Protein AF-A0A6A6V9F1-F1 (afdb_monomer)

Foldseek 3Di:
DDDDDDDDDDDDDDDDDPPPPPPPPPPPPPPPDDQQLDPVRAAEFEQAQALALLLVLLLLLQVQQQVADFWFFFAQPQLVVLCVQFPQQLLVDAQVVNVLQAFNQHVVLCVVAHRGWRFSSHSRTPLGHQLTKTFRHHPRSSVVSVVRVVVRCVVVVRDGGGIYGYQYDNYPPPSRVSSVQVPDVNRNSPVNPDPDDDCNRSQNGIKHWAPDAGPPRHTHIHRDHSVVVRHRDSHHHDDCPPPPPPPPPPPDD

Mean predicted aligned error: 9.18 Å

pLDDT: mean 88.56, std 17.94, range [41.56, 98.88]

Structure (mmCIF, N/CA/C/O backbone):
data_AF-A0A6A6V9F1-F1
#
_entry.id   AF-A0A6A6V9F1-F1
#
loop_
_atom_site.group_PDB
_atom_site.id
_atom_site.type_symbol
_atom_site.label_atom_id
_atom_site.label_alt_id
_atom_site.label_comp_id
_atom_site.label_asym_id
_atom_site.label_entity_id
_atom_site.label_seq_id
_atom_site.pdbx_PDB_ins_code
_atom_site.Cartn_x
_atom_site.Cartn_y
_atom_site.Cartn_z
_atom_site.occupancy
_atom_site.B_iso_or_equiv
_atom_site.auth_seq_id
_atom_site.auth_comp_id
_atom_site.auth_asym_id
_atom_site.auth_atom_id
_atom_site.pdbx_PDB_model_num
ATOM 1 N N . MET A 1 1 ? 1.229 -66.844 12.932 1.00 47.16 1 MET A N 1
ATOM 2 C CA . MET A 1 1 ? 2.201 -67.125 11.854 1.00 47.16 1 MET A CA 1
ATOM 3 C C . MET A 1 1 ? 1.652 -66.504 10.584 1.00 47.16 1 MET A C 1
ATOM 5 O O . MET A 1 1 ? 0.743 -67.070 9.997 1.00 47.16 1 MET A O 1
ATOM 9 N N . ILE A 1 2 ? 2.098 -65.297 10.236 1.00 45.03 2 ILE A N 1
ATOM 10 C CA . ILE A 1 2 ? 1.666 -64.599 9.019 1.00 45.03 2 ILE A CA 1
ATOM 11 C C . ILE A 1 2 ? 2.895 -64.525 8.118 1.00 45.03 2 ILE A C 1
ATOM 13 O O . ILE A 1 2 ? 3.954 -64.065 8.538 1.00 45.03 2 ILE A O 1
ATOM 17 N N . SER A 1 3 ? 2.755 -65.126 6.942 1.00 53.66 3 SER A N 1
ATOM 18 C CA . SER A 1 3 ? 3.807 -65.395 5.971 1.00 53.66 3 SER A CA 1
ATOM 19 C C . SER A 1 3 ? 4.156 -64.119 5.200 1.00 53.66 3 SER A C 1
ATOM 21 O O . SER A 1 3 ? 3.318 -63.572 4.485 1.00 53.66 3 SER A O 1
ATOM 23 N N . SER A 1 4 ? 5.390 -63.634 5.364 1.00 49.22 4 SER A N 1
ATOM 24 C CA . SER A 1 4 ? 5.970 -62.569 4.540 1.00 49.22 4 SER A CA 1
ATOM 25 C C . SER A 1 4 ? 6.271 -63.108 3.148 1.00 49.22 4 SER A C 1
ATOM 27 O O . SER A 1 4 ? 7.127 -63.975 2.991 1.00 49.22 4 SER A O 1
ATOM 29 N N . THR A 1 5 ? 5.597 -62.566 2.134 1.00 62.72 5 THR A N 1
ATOM 30 C CA . THR A 1 5 ? 5.918 -62.840 0.729 1.00 62.72 5 THR A CA 1
ATOM 31 C C . THR A 1 5 ? 6.676 -61.640 0.170 1.00 62.72 5 THR A C 1
ATOM 33 O O . THR A 1 5 ? 6.095 -60.591 -0.099 1.00 62.72 5 THR A O 1
ATOM 36 N N . SER A 1 6 ? 7.996 -61.776 0.056 1.00 54.09 6 SER A N 1
ATOM 37 C CA . SER A 1 6 ? 8.874 -60.802 -0.593 1.00 54.09 6 SER A CA 1
ATOM 38 C C . SER A 1 6 ? 8.771 -60.951 -2.110 1.00 54.09 6 SER A C 1
ATOM 40 O O . SER A 1 6 ? 9.144 -61.987 -2.655 1.00 54.09 6 SER A O 1
ATOM 42 N N . PHE A 1 7 ? 8.296 -59.915 -2.800 1.00 53.06 7 PHE A N 1
ATOM 43 C CA . PHE A 1 7 ? 8.368 -59.827 -4.258 1.00 53.06 7 PHE A CA 1
ATOM 44 C C . PHE A 1 7 ? 9.634 -59.064 -4.668 1.00 53.06 7 PHE A C 1
ATOM 46 O O . PHE A 1 7 ? 9.757 -57.863 -4.437 1.00 53.06 7 PHE A O 1
ATOM 53 N N . LEU A 1 8 ? 10.580 -59.785 -5.272 1.00 50.78 8 LEU A N 1
ATOM 54 C CA . LEU A 1 8 ? 11.723 -59.240 -6.004 1.00 50.78 8 LEU A CA 1
ATOM 55 C C . LEU A 1 8 ? 11.266 -58.900 -7.428 1.00 50.78 8 LEU A C 1
ATOM 57 O O . LEU A 1 8 ? 10.999 -59.798 -8.224 1.00 50.78 8 LEU A O 1
ATOM 61 N N . LEU A 1 9 ? 11.179 -57.610 -7.753 1.00 57.72 9 LEU A N 1
ATOM 62 C CA . LEU A 1 9 ? 10.986 -57.130 -9.123 1.00 57.72 9 LEU A CA 1
ATOM 63 C C . LEU A 1 9 ? 12.354 -56.795 -9.731 1.00 57.72 9 LEU A C 1
ATOM 65 O O . LEU A 1 9 ? 12.953 -55.772 -9.405 1.00 57.72 9 LEU A O 1
ATOM 69 N N . LEU A 1 10 ? 12.845 -57.659 -10.625 1.00 52.38 10 LEU A N 1
ATOM 70 C CA . LEU A 1 10 ? 13.895 -57.298 -11.577 1.00 52.38 10 LEU A CA 1
ATOM 71 C C . LEU A 1 10 ? 13.274 -56.421 -12.671 1.00 52.38 10 LEU A C 1
ATOM 73 O O . LEU A 1 10 ? 12.465 -56.901 -13.461 1.00 52.38 10 LEU A O 1
ATOM 77 N N . SER A 1 11 ? 13.675 -55.152 -12.735 1.00 57.12 11 SER A N 1
ATOM 78 C CA . SER A 1 11 ? 13.374 -54.281 -13.873 1.00 57.12 11 SER A CA 1
ATOM 79 C C . SER A 1 11 ? 14.545 -54.303 -14.852 1.00 57.12 11 SER A C 1
ATOM 81 O O . SER A 1 11 ? 15.636 -53.812 -14.564 1.00 57.12 11 SER A O 1
ATOM 83 N N . THR A 1 12 ? 14.321 -54.916 -16.009 1.00 57.97 12 THR A N 1
ATOM 84 C CA . THR A 1 12 ? 15.204 -54.864 -17.174 1.00 57.97 12 THR A CA 1
ATOM 85 C C . THR A 1 12 ? 15.140 -53.478 -17.810 1.00 57.97 12 THR A C 1
ATOM 87 O O . THR A 1 12 ? 14.118 -53.095 -18.379 1.00 57.97 12 THR A O 1
ATOM 90 N N . ILE A 1 13 ? 16.246 -52.737 -17.750 1.00 56.28 13 ILE A N 1
ATOM 91 C CA . ILE A 1 13 ? 16.430 -51.486 -18.491 1.00 56.28 13 ILE A CA 1
ATOM 92 C C . ILE A 1 13 ? 16.680 -51.848 -19.959 1.00 56.28 13 ILE A C 1
ATOM 94 O O . ILE A 1 13 ? 17.781 -52.249 -20.331 1.00 56.28 13 ILE A O 1
ATOM 98 N N . VAL A 1 14 ? 15.654 -51.716 -20.801 1.00 60.97 14 VAL A N 1
ATOM 99 C CA . VAL A 1 14 ? 15.816 -51.755 -22.259 1.00 60.97 14 VAL A CA 1
ATOM 100 C C . VAL A 1 14 ? 16.062 -50.328 -22.734 1.00 60.97 14 VAL A C 1
ATOM 102 O O . VAL A 1 14 ? 15.133 -49.533 -22.876 1.00 60.97 14 VAL A O 1
ATOM 105 N N . GLY A 1 15 ? 17.335 -50.002 -22.952 1.00 52.69 15 GLY A N 1
ATOM 106 C CA . GLY A 1 15 ? 17.753 -48.751 -23.570 1.00 52.69 15 GLY A CA 1
ATOM 107 C C . GLY A 1 15 ? 17.254 -48.669 -25.010 1.00 52.69 15 GLY A C 1
ATOM 108 O O . GLY A 1 15 ? 17.837 -49.271 -25.906 1.00 52.69 15 GLY A O 1
ATOM 109 N N . HIS A 1 16 ? 16.190 -47.901 -25.229 1.00 48.50 16 HIS A N 1
ATOM 110 C CA . HIS A 1 16 ? 15.835 -47.409 -26.553 1.00 48.50 16 HIS A CA 1
ATOM 111 C C . HIS A 1 16 ? 16.476 -46.039 -26.731 1.00 48.50 16 HIS A C 1
ATOM 113 O O . HIS A 1 16 ? 16.010 -45.032 -26.199 1.00 48.50 16 HIS A O 1
ATOM 119 N N . GLY A 1 17 ? 17.580 -46.031 -27.477 1.00 52.31 17 GLY A N 1
ATOM 120 C CA . GLY A 1 17 ? 18.142 -44.819 -28.041 1.00 52.31 17 GLY A CA 1
ATOM 121 C C . GLY A 1 17 ? 17.143 -44.201 -29.011 1.00 52.31 17 GLY A C 1
ATOM 122 O O . GLY A 1 17 ? 17.060 -44.603 -30.166 1.00 52.31 17 GLY A O 1
ATOM 123 N N . PHE A 1 18 ? 16.415 -43.191 -28.545 1.00 52.88 18 PHE A N 1
ATOM 124 C CA . PHE A 1 18 ? 15.886 -42.168 -29.430 1.00 52.88 18 PHE A CA 1
ATOM 125 C C . PHE A 1 18 ? 16.963 -41.099 -29.565 1.00 52.88 18 PHE A C 1
ATOM 127 O O . PHE A 1 18 ? 17.081 -40.188 -28.748 1.00 52.88 18 PHE A O 1
ATOM 134 N N . ALA A 1 19 ? 17.773 -41.240 -30.612 1.00 55.09 19 ALA A N 1
ATOM 135 C CA . ALA A 1 19 ? 18.476 -40.110 -31.188 1.00 55.09 19 ALA A CA 1
ATOM 136 C C . ALA A 1 19 ? 17.409 -39.126 -31.693 1.00 55.09 19 ALA A C 1
ATOM 138 O O . ALA A 1 19 ? 16.918 -39.241 -32.815 1.00 55.09 19 ALA A O 1
ATOM 139 N N . SER A 1 20 ? 17.002 -38.189 -30.835 1.00 52.09 20 SER A N 1
ATOM 140 C CA . SER A 1 20 ? 16.245 -37.022 -31.273 1.00 52.09 20 SER A CA 1
ATOM 141 C C . SER A 1 20 ? 17.227 -36.096 -31.978 1.00 52.09 20 SER A C 1
ATOM 143 O O . SER A 1 20 ? 17.964 -35.333 -31.353 1.00 52.09 20 SER A O 1
ATOM 145 N N . ALA A 1 21 ? 17.289 -36.238 -33.298 1.00 54.66 21 ALA A N 1
ATOM 146 C CA . ALA A 1 21 ? 17.891 -35.259 -34.177 1.00 54.66 21 ALA A CA 1
ATOM 147 C C . ALA A 1 21 ? 17.061 -33.970 -34.084 1.00 54.66 21 ALA A C 1
ATOM 149 O O . ALA A 1 21 ? 16.091 -33.790 -34.817 1.00 54.66 21 ALA A O 1
ATOM 150 N N . ILE A 1 22 ? 17.426 -33.080 -33.159 1.00 57.38 22 ILE A N 1
ATOM 151 C CA . ILE A 1 22 ? 16.984 -31.688 -33.212 1.00 57.38 22 ILE A CA 1
ATOM 152 C C . ILE A 1 22 ? 17.694 -31.075 -34.430 1.00 57.38 22 ILE A C 1
ATOM 154 O O . ILE A 1 22 ? 18.928 -31.042 -34.443 1.00 57.38 22 ILE A O 1
ATOM 158 N N . PRO A 1 23 ? 16.973 -30.635 -35.476 1.00 53.03 23 PRO A N 1
ATOM 159 C CA . PRO A 1 23 ? 17.600 -29.993 -36.624 1.00 53.03 23 PRO A CA 1
ATOM 160 C C . PRO A 1 23 ? 18.344 -28.725 -36.155 1.00 53.03 23 PRO A C 1
ATOM 162 O O . PRO A 1 23 ? 17.722 -27.852 -35.545 1.00 53.03 23 PRO A O 1
ATOM 165 N N . PRO A 1 24 ? 19.656 -28.578 -36.425 1.00 49.47 24 PRO A N 1
ATOM 166 C CA . PRO A 1 24 ? 20.476 -27.505 -35.854 1.00 49.47 24 PRO A CA 1
ATOM 167 C C . PRO A 1 24 ? 20.297 -26.134 -36.533 1.00 49.47 24 PRO A C 1
ATOM 169 O O . PRO A 1 24 ? 21.163 -25.276 -36.416 1.00 49.47 24 PRO A O 1
ATOM 172 N N . SER A 1 25 ? 19.193 -25.887 -37.240 1.00 47.53 25 SER A N 1
ATOM 173 C CA . SER A 1 25 ? 19.001 -24.659 -38.029 1.00 47.53 25 SER A CA 1
ATOM 174 C C . SER A 1 25 ? 17.823 -23.783 -37.603 1.00 47.53 25 SER A C 1
ATOM 176 O O . SER A 1 25 ? 17.650 -2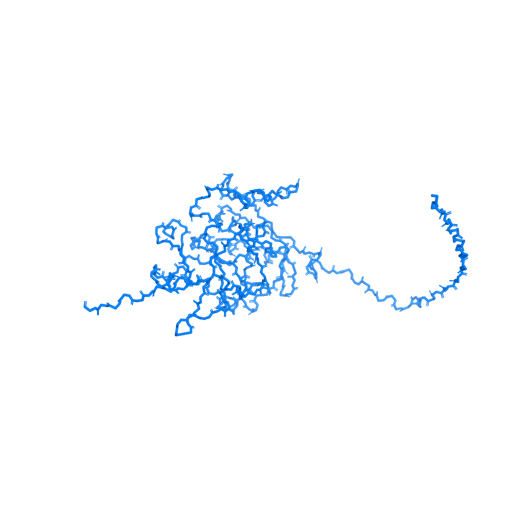2.719 -38.178 1.00 47.53 25 SER A O 1
ATOM 178 N N . ASN A 1 26 ? 17.071 -24.171 -36.568 1.00 47.22 26 ASN A N 1
ATOM 179 C CA . ASN A 1 26 ? 16.073 -23.320 -35.908 1.00 47.22 26 ASN A CA 1
ATOM 180 C C . ASN A 1 26 ? 16.149 -23.479 -34.383 1.00 47.22 26 ASN A C 1
ATOM 182 O O . ASN A 1 26 ? 15.127 -23.530 -33.697 1.00 47.22 26 ASN A O 1
ATOM 186 N N . VAL A 1 27 ? 17.368 -23.527 -33.828 1.00 52.66 27 VAL A N 1
ATOM 187 C CA . VAL A 1 27 ? 17.565 -22.997 -32.476 1.00 52.66 27 VAL A CA 1
ATOM 188 C C . VAL A 1 27 ? 17.257 -21.516 -32.626 1.00 52.66 27 VAL A C 1
ATOM 190 O O . VAL A 1 27 ? 18.130 -20.724 -32.979 1.00 52.66 27 VAL A O 1
ATOM 193 N N . ALA A 1 28 ? 15.971 -21.175 -32.496 1.00 49.16 28 ALA A N 1
ATOM 194 C CA . ALA A 1 28 ? 15.533 -19.817 -32.271 1.00 49.16 28 ALA A CA 1
ATOM 195 C C . ALA A 1 28 ? 16.548 -19.248 -31.293 1.00 49.16 28 ALA A C 1
ATOM 197 O O . ALA A 1 28 ? 16.799 -19.867 -30.253 1.00 49.16 28 ALA A O 1
ATOM 198 N N . ARG A 1 29 ? 17.219 -18.159 -31.682 1.00 48.22 29 ARG A N 1
ATOM 199 C CA . ARG A 1 29 ? 17.952 -17.343 -30.728 1.00 48.22 29 ARG A CA 1
ATOM 200 C C . ARG A 1 29 ? 16.997 -17.197 -29.550 1.00 48.22 29 ARG A C 1
ATOM 202 O O . ARG A 1 29 ? 15.981 -16.523 -29.671 1.00 48.22 29 ARG A O 1
ATOM 209 N N . LEU A 1 30 ? 17.277 -17.908 -28.461 1.00 55.50 30 LEU A N 1
ATOM 210 C CA . LEU A 1 30 ? 16.819 -17.527 -27.144 1.00 55.50 30 LEU A CA 1
ATOM 211 C C . LEU A 1 30 ? 17.522 -16.194 -26.956 1.00 55.50 30 LEU A C 1
ATOM 213 O O . LEU A 1 30 ? 18.666 -16.149 -26.509 1.00 55.50 30 LEU A O 1
ATOM 217 N N . GLU A 1 31 ? 16.917 -15.137 -27.500 1.00 59.25 31 GLU A N 1
ATOM 218 C CA . GLU A 1 31 ? 17.336 -13.780 -27.231 1.00 59.25 31 GLU A CA 1
ATOM 219 C C . GLU A 1 31 ? 17.394 -13.702 -25.712 1.00 59.25 31 GLU A C 1
ATOM 221 O O . GLU A 1 31 ? 16.466 -14.139 -25.022 1.00 59.25 31 GLU A O 1
ATOM 226 N N . SER A 1 32 ? 18.551 -13.299 -25.190 1.00 65.62 32 SER A N 1
ATOM 227 C CA . SER A 1 32 ? 18.693 -13.049 -23.764 1.00 65.62 32 SER A CA 1
ATOM 228 C C . SER A 1 32 ? 17.555 -12.114 -23.380 1.00 65.62 32 SER A C 1
ATOM 230 O O . SER A 1 32 ? 17.492 -11.008 -23.920 1.00 65.62 32 SER A O 1
ATOM 232 N N . ARG A 1 33 ? 16.640 -12.585 -22.528 1.00 72.88 33 ARG A N 1
ATOM 233 C CA . ARG A 1 33 ? 15.513 -11.778 -22.063 1.00 72.88 33 ARG A CA 1
ATOM 234 C C . ARG A 1 33 ? 16.064 -10.490 -21.470 1.00 72.88 33 ARG A C 1
ATOM 236 O O . ARG A 1 33 ? 17.085 -10.522 -20.773 1.00 72.88 33 ARG A O 1
ATOM 243 N N . ALA A 1 34 ? 15.442 -9.364 -21.796 1.00 83.88 34 ALA A N 1
ATOM 244 C CA . ALA A 1 34 ? 15.813 -8.117 -21.160 1.00 83.88 34 ALA A CA 1
ATOM 245 C C . ALA A 1 34 ? 15.375 -8.182 -19.684 1.00 83.88 34 ALA A C 1
ATOM 247 O O . ALA A 1 34 ? 14.343 -8.787 -19.370 1.00 83.88 34 ALA A O 1
ATOM 248 N N . PRO A 1 35 ? 16.138 -7.584 -18.752 1.00 89.62 35 PRO A N 1
ATOM 249 C CA . PRO A 1 35 ? 15.676 -7.427 -17.379 1.00 89.62 35 PRO A CA 1
ATOM 250 C C . PRO A 1 35 ? 14.275 -6.805 -17.351 1.00 89.62 35 PRO A C 1
ATOM 252 O O . PRO A 1 35 ? 13.997 -5.860 -18.087 1.00 89.62 35 PRO A O 1
ATOM 255 N N . GLY A 1 36 ? 13.396 -7.342 -16.509 1.00 94.00 36 GLY A N 1
ATOM 256 C CA . GLY A 1 36 ? 12.006 -6.910 -16.396 1.00 94.00 36 GLY A CA 1
ATOM 257 C C . GLY A 1 36 ? 11.028 -7.638 -17.321 1.00 94.00 36 GLY A C 1
ATOM 258 O O . GLY A 1 36 ? 9.829 -7.536 -17.089 1.00 94.00 36 GLY A O 1
ATOM 259 N N . ASP A 1 37 ? 11.474 -8.443 -18.291 1.00 94.38 37 ASP A N 1
ATOM 260 C CA . ASP A 1 37 ? 10.556 -9.197 -19.170 1.00 94.38 37 ASP A CA 1
ATOM 261 C C . ASP A 1 37 ? 9.772 -10.292 -18.421 1.00 94.38 37 ASP A C 1
ATOM 263 O O . ASP A 1 37 ? 8.788 -10.838 -18.927 1.00 94.38 37 ASP A O 1
ATOM 267 N N . SER A 1 38 ? 10.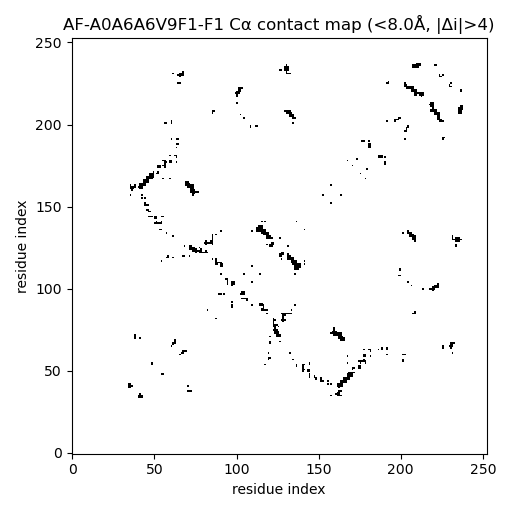204 -10.660 -17.210 1.00 95.19 38 SER A N 1
ATOM 268 C CA . SER A 1 38 ? 9.518 -11.657 -16.394 1.00 95.19 38 SER A CA 1
ATOM 269 C C . SER A 1 38 ? 9.639 -11.387 -14.899 1.00 95.19 38 SER A C 1
ATOM 271 O O . SER A 1 38 ? 10.623 -10.827 -14.424 1.00 95.19 38 SER A O 1
ATOM 273 N N . MET A 1 39 ? 8.668 -11.900 -14.141 1.00 95.56 39 MET A N 1
ATOM 274 C CA . MET A 1 39 ? 8.659 -11.863 -12.676 1.00 95.56 39 MET A CA 1
ATOM 275 C C . MET A 1 39 ? 9.908 -12.506 -12.042 1.00 95.56 39 MET A C 1
ATOM 277 O O . MET A 1 39 ? 10.287 -12.139 -10.937 1.00 95.56 39 MET A O 1
ATOM 281 N N . ALA A 1 40 ? 10.540 -13.476 -12.713 1.00 94.69 40 ALA A N 1
ATOM 282 C CA . ALA A 1 40 ? 11.734 -14.159 -12.207 1.00 94.69 40 ALA A CA 1
ATOM 283 C C . ALA A 1 40 ? 13.022 -13.335 -12.381 1.00 94.69 40 ALA A C 1
ATOM 285 O O . ALA A 1 40 ? 14.007 -13.586 -11.690 1.00 94.69 40 ALA A O 1
ATOM 286 N N . GLU A 1 41 ? 13.007 -12.355 -13.285 1.00 95.25 41 GLU A N 1
ATOM 287 C CA . GLU A 1 41 ? 14.140 -11.483 -13.607 1.00 95.25 41 GLU A CA 1
ATOM 288 C C . GLU A 1 41 ? 13.697 -10.009 -13.546 1.00 95.25 41 GLU A C 1
ATOM 290 O O . GLU A 1 41 ? 13.784 -9.301 -14.552 1.00 95.25 41 GLU A O 1
ATOM 295 N N . PRO A 1 42 ? 13.164 -9.530 -12.404 1.00 97.81 42 PRO A N 1
ATOM 296 C CA . PRO A 1 42 ? 12.647 -8.173 -12.302 1.00 97.81 42 PRO A CA 1
ATOM 297 C C . PRO A 1 42 ? 13.787 -7.150 -12.264 1.00 97.81 42 PRO A C 1
ATOM 299 O O . PRO A 1 42 ? 14.909 -7.443 -11.843 1.00 97.81 42 PRO A O 1
ATOM 302 N N . ILE A 1 43 ? 13.479 -5.910 -12.631 1.00 98.38 43 ILE A N 1
ATOM 303 C CA . ILE A 1 43 ? 14.376 -4.771 -12.424 1.00 98.38 43 ILE A CA 1
ATOM 304 C C . ILE A 1 43 ? 14.298 -4.351 -10.952 1.00 98.38 43 ILE A C 1
ATOM 306 O O . ILE A 1 43 ? 13.225 -4.060 -10.433 1.00 98.38 43 ILE A O 1
ATOM 310 N N . PHE A 1 44 ? 15.426 -4.317 -10.251 1.00 97.69 44 PHE A N 1
ATOM 311 C CA . PHE A 1 44 ? 15.461 -3.879 -8.855 1.00 97.69 44 PHE A CA 1
ATOM 312 C C . PHE A 1 44 ? 15.477 -2.356 -8.782 1.00 97.69 44 PHE A C 1
ATOM 314 O O . PHE A 1 44 ? 16.305 -1.724 -9.435 1.00 97.69 44 PHE A O 1
ATOM 321 N N . ILE A 1 45 ? 14.591 -1.786 -7.967 1.00 98.06 45 ILE A N 1
ATOM 322 C CA . ILE A 1 45 ? 14.553 -0.350 -7.688 1.00 98.06 45 ILE A CA 1
ATOM 323 C C . ILE A 1 45 ? 14.680 -0.087 -6.190 1.00 98.06 45 ILE A C 1
ATOM 325 O O . ILE A 1 45 ? 14.152 -0.845 -5.370 1.00 98.06 45 ILE A O 1
ATOM 329 N N . GLU A 1 46 ? 15.344 1.010 -5.832 1.00 97.75 46 GLU A N 1
ATOM 330 C CA . GLU A 1 46 ? 15.527 1.413 -4.437 1.00 97.75 46 GLU A CA 1
ATOM 331 C C . GLU A 1 46 ? 14.592 2.564 -4.061 1.00 97.75 46 GLU A C 1
ATOM 333 O O . GLU A 1 46 ? 14.725 3.693 -4.530 1.00 97.75 46 GLU A O 1
ATOM 338 N N . ILE A 1 47 ? 13.648 2.289 -3.167 1.00 97.69 47 ILE A N 1
ATOM 339 C CA . ILE A 1 47 ? 12.745 3.285 -2.600 1.00 97.69 47 ILE A CA 1
ATOM 340 C C . ILE A 1 47 ? 13.399 3.863 -1.346 1.00 97.69 47 ILE A C 1
ATOM 342 O O . ILE A 1 47 ? 13.518 3.189 -0.319 1.00 97.69 47 ILE A O 1
ATOM 346 N N . ASP A 1 48 ? 13.814 5.126 -1.433 1.00 97.50 48 ASP A N 1
ATOM 347 C CA . ASP A 1 48 ? 14.310 5.888 -0.289 1.00 97.50 48 ASP A CA 1
ATOM 348 C C . ASP A 1 48 ? 13.147 6.302 0.626 1.00 97.50 48 ASP A C 1
ATOM 350 O O . ASP A 1 48 ? 12.300 7.126 0.271 1.00 97.50 48 ASP A O 1
ATOM 354 N N . CYS A 1 49 ? 13.128 5.731 1.827 1.00 98.12 49 CYS A N 1
ATOM 355 C CA . CYS A 1 49 ? 12.076 5.904 2.820 1.00 98.12 49 CYS A CA 1
ATOM 356 C C . CYS A 1 49 ? 12.348 7.024 3.831 1.00 98.12 49 CYS A C 1
ATOM 358 O O . CYS A 1 49 ? 11.566 7.196 4.769 1.00 98.12 49 CYS A O 1
ATOM 360 N N . SER A 1 50 ? 13.421 7.805 3.666 1.00 96.81 50 SER A N 1
ATOM 361 C CA . SER A 1 50 ? 13.790 8.881 4.602 1.00 96.81 50 SER A CA 1
ATOM 362 C C . SER A 1 50 ? 12.702 9.948 4.750 1.00 96.81 50 SER A C 1
ATOM 364 O O . SER A 1 50 ? 12.550 10.544 5.815 1.00 96.81 50 SER A O 1
ATOM 366 N N . GLY A 1 51 ? 11.923 10.164 3.690 1.00 95.44 51 GLY A N 1
ATOM 367 C CA . GLY A 1 51 ? 10.851 11.155 3.623 1.00 95.44 51 GLY A CA 1
ATOM 368 C C . GLY A 1 51 ? 9.443 10.652 3.932 1.00 95.44 51 GLY A C 1
ATOM 369 O O . GLY A 1 51 ? 8.505 11.444 3.949 1.00 95.44 51 GLY A O 1
ATOM 370 N N . GLY A 1 52 ? 9.274 9.350 4.147 1.00 97.69 52 GLY A N 1
ATOM 371 C CA . GLY A 1 52 ? 7.962 8.743 4.364 1.00 97.69 52 GLY A CA 1
ATOM 372 C C . GLY A 1 52 ? 8.070 7.337 4.939 1.00 97.69 52 GLY A C 1
ATOM 373 O O . GLY A 1 52 ? 7.597 6.386 4.314 1.00 97.69 52 GLY A O 1
ATOM 374 N N . PRO A 1 53 ? 8.703 7.163 6.116 1.00 97.88 53 PRO A N 1
ATOM 375 C CA . PRO A 1 53 ? 8.919 5.839 6.683 1.00 97.88 53 PRO A CA 1
ATOM 376 C C . PRO A 1 53 ? 7.603 5.121 7.000 1.00 97.88 53 PRO A C 1
ATOM 378 O O . PRO A 1 53 ? 7.557 3.899 6.895 1.00 97.88 53 PRO A O 1
ATOM 381 N N . ALA A 1 54 ? 6.524 5.844 7.332 1.00 97.75 54 ALA A N 1
ATOM 382 C CA . ALA A 1 54 ? 5.221 5.235 7.599 1.00 97.75 54 ALA A CA 1
ATOM 383 C C . ALA A 1 54 ? 4.604 4.604 6.340 1.00 97.75 54 ALA A C 1
ATOM 385 O O . ALA A 1 54 ? 4.063 3.502 6.421 1.00 97.75 54 ALA A O 1
ATOM 386 N N . VAL A 1 55 ? 4.743 5.267 5.186 1.00 98.56 55 VAL A N 1
ATOM 387 C CA . VAL A 1 55 ? 4.305 4.761 3.874 1.00 98.56 55 VAL A CA 1
ATOM 388 C C . VAL A 1 55 ? 5.071 3.488 3.522 1.00 98.56 55 VAL A C 1
ATOM 390 O O . VAL A 1 55 ? 4.466 2.436 3.345 1.00 98.56 55 VAL A O 1
ATOM 393 N N . CYS A 1 56 ? 6.407 3.535 3.551 1.00 98.62 56 CYS A N 1
ATOM 394 C CA . CYS A 1 56 ? 7.215 2.342 3.299 1.00 98.62 56 CYS A CA 1
ATOM 395 C C . CYS A 1 56 ? 6.885 1.198 4.267 1.00 98.62 56 CYS A C 1
ATOM 397 O O . CYS A 1 56 ? 6.797 0.043 3.862 1.00 98.62 56 CYS A O 1
ATOM 399 N N . ASN A 1 57 ? 6.684 1.499 5.553 1.00 98.75 57 ASN A N 1
ATOM 400 C CA . ASN A 1 57 ? 6.349 0.487 6.549 1.00 98.75 57 ASN A CA 1
ATOM 401 C C . ASN A 1 57 ? 5.011 -0.213 6.254 1.00 98.75 57 ASN A C 1
ATOM 403 O O . ASN A 1 57 ? 4.886 -1.405 6.532 1.00 98.75 57 ASN A O 1
ATOM 407 N N . ALA A 1 58 ? 4.032 0.501 5.689 1.00 98.75 58 ALA A N 1
ATOM 408 C CA . ALA A 1 58 ? 2.757 -0.067 5.255 1.00 98.75 58 ALA A CA 1
ATOM 409 C C . ALA A 1 58 ? 2.921 -1.004 4.041 1.00 98.75 58 ALA A C 1
ATOM 411 O O . ALA A 1 58 ? 2.385 -2.118 4.036 1.00 98.75 58 ALA A O 1
ATOM 412 N N . ASP A 1 59 ? 3.741 -0.616 3.063 1.00 98.75 59 ASP A N 1
ATOM 413 C CA . ASP A 1 59 ? 4.079 -1.469 1.917 1.00 98.75 59 ASP A CA 1
ATOM 414 C C . ASP A 1 59 ? 4.802 -2.743 2.365 1.00 98.75 59 ASP A C 1
ATOM 416 O O . ASP A 1 59 ? 4.419 -3.858 2.001 1.00 98.75 59 ASP A O 1
ATOM 420 N N . CYS A 1 60 ? 5.819 -2.593 3.219 1.00 98.88 60 CYS A N 1
ATOM 421 C CA . CYS A 1 60 ? 6.568 -3.713 3.778 1.00 98.88 60 CYS A CA 1
ATOM 422 C C . CYS A 1 60 ? 5.673 -4.643 4.603 1.00 98.88 60 CYS A C 1
ATOM 424 O O . CYS A 1 60 ? 5.832 -5.859 4.523 1.00 98.88 60 CYS A O 1
ATOM 426 N N . PHE A 1 61 ? 4.714 -4.102 5.364 1.00 98.81 61 PHE A N 1
ATOM 427 C CA . PHE A 1 61 ? 3.717 -4.905 6.071 1.00 98.81 61 PHE A CA 1
ATOM 428 C C . PHE A 1 61 ? 2.859 -5.721 5.098 1.00 98.81 61 PHE A C 1
ATOM 430 O O . PHE A 1 61 ? 2.650 -6.913 5.323 1.00 98.81 61 PHE A O 1
ATOM 437 N N . THR A 1 62 ? 2.417 -5.126 3.989 1.00 98.81 62 THR A N 1
ATOM 438 C CA . THR A 1 62 ? 1.632 -5.842 2.975 1.00 98.81 62 THR A CA 1
ATOM 439 C C . THR A 1 62 ? 2.424 -6.991 2.357 1.00 98.81 62 THR A C 1
ATOM 441 O O . THR A 1 62 ? 1.933 -8.119 2.290 1.00 98.81 62 THR A O 1
ATOM 444 N N . ILE A 1 63 ? 3.674 -6.740 1.969 1.00 98.75 63 ILE A N 1
ATOM 445 C CA . ILE A 1 63 ? 4.549 -7.761 1.380 1.00 98.75 63 ILE A CA 1
ATOM 446 C C . ILE A 1 63 ? 4.838 -8.873 2.401 1.00 98.75 63 ILE A C 1
ATOM 448 O O . ILE A 1 63 ? 4.621 -10.051 2.122 1.00 98.75 63 ILE A O 1
ATOM 452 N N . LEU A 1 64 ? 5.280 -8.506 3.608 1.00 98.75 64 LEU A N 1
ATOM 453 C CA . LEU A 1 64 ? 5.730 -9.453 4.630 1.00 98.75 64 LEU A CA 1
ATOM 454 C C . LEU A 1 64 ? 4.578 -10.238 5.270 1.00 98.75 64 LEU A C 1
ATOM 456 O O . LEU A 1 64 ? 4.674 -11.448 5.468 1.00 98.75 64 LEU A O 1
ATOM 460 N N . CYS A 1 65 ? 3.504 -9.553 5.651 1.00 98.69 65 CYS A N 1
ATOM 461 C CA . CYS A 1 65 ? 2.468 -10.112 6.519 1.00 98.69 65 CYS A CA 1
ATOM 462 C C . CYS A 1 65 ? 1.196 -10.500 5.767 1.00 98.69 65 CYS A C 1
ATOM 464 O O . CYS A 1 65 ? 0.484 -11.403 6.214 1.00 98.69 65 CYS A O 1
ATOM 466 N N . LEU A 1 66 ? 0.922 -9.856 4.629 1.00 98.50 66 LEU A N 1
ATOM 467 C CA . LEU A 1 66 ? -0.263 -10.122 3.813 1.00 98.50 66 LEU A CA 1
ATOM 468 C C . LEU A 1 66 ? 0.053 -10.874 2.519 1.00 98.50 66 LEU A C 1
ATOM 470 O O . LEU A 1 66 ? -0.878 -11.184 1.784 1.00 98.50 66 LEU A O 1
ATOM 474 N N . ALA A 1 67 ? 1.320 -11.216 2.266 1.00 97.94 67 ALA A N 1
ATOM 475 C CA . ALA A 1 67 ? 1.765 -11.858 1.029 1.00 97.94 67 ALA A CA 1
ATOM 476 C C . ALA A 1 67 ? 1.403 -11.050 -0.234 1.00 97.94 67 ALA A C 1
ATOM 478 O O . ALA A 1 67 ? 1.081 -11.621 -1.276 1.00 97.94 67 ALA A O 1
ATOM 479 N N . GLY A 1 68 ? 1.432 -9.716 -0.134 1.00 98.31 68 GLY A N 1
ATOM 480 C CA . GLY A 1 68 ? 1.304 -8.847 -1.300 1.00 98.31 68 GLY A CA 1
ATOM 481 C C . GLY A 1 68 ? 2.465 -9.040 -2.284 1.00 98.31 68 GLY A C 1
ATOM 482 O O . GLY A 1 68 ? 3.578 -9.366 -1.857 1.00 98.31 68 GLY A O 1
ATOM 483 N N . PRO A 1 69 ? 2.233 -8.857 -3.595 1.00 98.19 69 PRO A N 1
ATOM 484 C CA . PRO A 1 69 ? 3.243 -9.094 -4.614 1.00 98.19 69 PRO A CA 1
ATOM 485 C C . PRO A 1 69 ? 4.423 -8.124 -4.496 1.00 98.19 69 PRO A C 1
ATOM 487 O O . PRO A 1 69 ? 4.262 -6.912 -4.362 1.00 98.19 69 PRO A O 1
ATOM 490 N N . ASN A 1 70 ? 5.624 -8.688 -4.579 1.00 98.06 70 ASN A N 1
ATOM 491 C CA . ASN A 1 70 ? 6.870 -7.991 -4.866 1.00 98.06 70 ASN A CA 1
ATOM 492 C C . ASN A 1 70 ? 7.841 -9.044 -5.437 1.00 98.06 70 ASN A C 1
ATOM 494 O O . ASN A 1 70 ? 8.288 -9.913 -4.683 1.00 98.06 70 ASN A O 1
ATOM 498 N N . PRO A 1 71 ? 8.114 -9.057 -6.753 1.00 98.44 71 PRO A N 1
ATOM 499 C CA . PRO A 1 71 ? 7.958 -7.955 -7.703 1.00 98.44 71 PRO A CA 1
ATOM 500 C C . PRO A 1 71 ? 6.518 -7.724 -8.190 1.00 98.44 71 PRO A C 1
ATOM 502 O O . PRO A 1 71 ? 5.635 -8.559 -8.001 1.00 98.44 71 PRO A O 1
ATOM 505 N N . VAL A 1 72 ? 6.314 -6.577 -8.835 1.00 98.69 72 VAL A N 1
ATOM 506 C CA . VAL A 1 72 ? 5.067 -6.129 -9.479 1.00 98.69 72 VAL A CA 1
ATOM 507 C C . VAL A 1 72 ? 5.345 -5.758 -10.936 1.00 98.69 72 VAL A C 1
ATOM 509 O O . VAL A 1 72 ? 6.497 -5.533 -11.307 1.00 98.69 72 VAL A O 1
ATOM 512 N N . GLN A 1 73 ? 4.310 -5.714 -11.769 1.00 98.56 73 GLN A N 1
ATOM 513 C CA . GLN A 1 73 ? 4.419 -5.331 -13.178 1.00 98.56 73 GLN A CA 1
ATOM 514 C C . GLN A 1 73 ? 3.947 -3.889 -13.352 1.00 98.56 73 GLN A C 1
ATOM 516 O O . GLN A 1 73 ? 2.847 -3.563 -12.916 1.00 98.56 73 GLN A O 1
ATOM 521 N N . TYR A 1 74 ? 4.764 -3.039 -13.971 1.00 98.62 74 TYR A N 1
ATOM 522 C CA . TYR A 1 74 ? 4.432 -1.639 -14.221 1.00 98.62 74 TYR A CA 1
ATOM 523 C C . TYR A 1 74 ? 3.295 -1.516 -15.242 1.00 98.62 74 TYR A C 1
ATOM 525 O O . TYR A 1 74 ? 3.286 -2.210 -16.259 1.00 98.62 74 TYR A O 1
ATOM 533 N N . ASP A 1 75 ? 2.336 -0.652 -14.931 1.00 98.38 75 ASP A N 1
ATOM 534 C CA . ASP A 1 75 ? 1.130 -0.377 -15.710 1.00 98.38 75 ASP A CA 1
ATOM 535 C C . ASP A 1 75 ? 0.678 1.068 -15.438 1.00 98.38 75 ASP A C 1
ATOM 537 O O . ASP A 1 75 ? -0.199 1.349 -14.609 1.00 98.38 75 ASP A O 1
ATOM 541 N N . ALA A 1 76 ? 1.367 2.022 -16.064 1.00 97.12 76 ALA A N 1
ATOM 542 C CA . ALA A 1 76 ? 1.068 3.438 -15.905 1.00 97.12 76 ALA A CA 1
ATOM 543 C C . ALA A 1 76 ? -0.225 3.841 -16.614 1.00 97.12 76 ALA A C 1
ATOM 545 O O . ALA A 1 76 ? -0.935 4.729 -16.125 1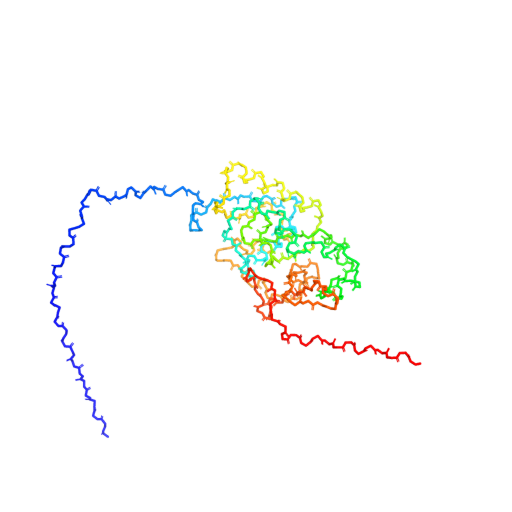.00 97.12 76 ALA A O 1
ATOM 546 N N . GLU A 1 77 ? -0.528 3.202 -17.747 1.00 97.69 77 GLU A N 1
ATOM 547 C CA . GLU A 1 77 ? -1.706 3.493 -18.566 1.00 97.69 77 GLU A CA 1
ATOM 548 C C . GLU A 1 77 ? -3.018 3.354 -17.774 1.00 97.69 77 GLU A C 1
ATOM 550 O O . GLU A 1 77 ? -3.905 4.206 -17.905 1.00 97.69 77 GLU A O 1
ATOM 555 N N . HIS A 1 78 ? -3.114 2.373 -16.869 1.00 98.06 78 HIS A N 1
ATOM 556 C CA . HIS A 1 78 ? -4.323 2.125 -16.067 1.00 98.06 78 HIS A CA 1
ATOM 557 C C . HIS A 1 78 ? -4.290 2.758 -14.664 1.00 98.06 78 HIS A C 1
ATOM 559 O O . HIS A 1 78 ? -5.232 2.618 -13.879 1.00 98.06 78 HIS A O 1
ATOM 565 N N . ALA A 1 79 ? -3.274 3.566 -14.335 1.00 97.44 79 ALA A N 1
ATOM 566 C CA . ALA A 1 79 ? -3.094 4.082 -12.975 1.00 97.44 79 ALA A CA 1
ATOM 567 C C . ALA A 1 79 ? -4.218 5.000 -12.463 1.00 97.44 79 ALA A C 1
ATOM 569 O O . ALA A 1 79 ? -4.413 5.157 -11.252 1.00 97.44 79 ALA A O 1
ATOM 570 N N . GLY A 1 80 ? -4.952 5.655 -13.365 1.00 97.31 80 GLY A N 1
ATOM 571 C CA . GLY A 1 80 ? -6.143 6.426 -13.003 1.00 97.31 80 GLY A CA 1
ATOM 572 C C . GLY A 1 80 ? -7.355 5.541 -12.695 1.00 97.31 80 GLY A C 1
ATOM 573 O O . GLY A 1 80 ? -8.172 5.893 -11.844 1.00 97.31 80 GLY A O 1
ATOM 574 N N . GLU A 1 81 ? -7.475 4.403 -13.376 1.00 98.00 81 GLU A N 1
ATOM 575 C CA . GLU A 1 81 ? -8.531 3.416 -13.160 1.00 98.00 81 GLU A CA 1
ATOM 576 C C . GLU A 1 81 ? -8.322 2.668 -11.850 1.00 98.00 81 GLU A C 1
ATOM 578 O O . GLU A 1 81 ? -9.210 2.720 -10.997 1.00 98.00 81 GLU A O 1
ATOM 583 N N . HIS A 1 82 ? -7.119 2.139 -11.626 1.00 98.31 82 HIS A N 1
ATOM 584 C CA . HIS A 1 82 ? -6.762 1.448 -10.388 1.00 98.31 82 HIS A CA 1
ATOM 585 C C . HIS A 1 82 ? -7.052 2.301 -9.137 1.00 98.31 82 HIS A C 1
ATOM 587 O O . HIS A 1 82 ? -7.675 1.824 -8.189 1.00 98.31 82 HIS A O 1
ATOM 593 N N . ARG A 1 83 ? -6.751 3.610 -9.168 1.00 96.62 83 ARG A N 1
ATOM 594 C CA . ARG A 1 83 ? -7.118 4.535 -8.074 1.00 96.62 83 ARG A CA 1
ATOM 595 C C . ARG A 1 83 ? -8.618 4.606 -7.817 1.00 96.62 83 ARG A C 1
ATOM 597 O O . ARG A 1 83 ? -9.069 4.662 -6.676 1.00 96.62 83 ARG A O 1
ATOM 604 N N . ARG A 1 84 ? -9.433 4.670 -8.871 1.00 95.88 84 ARG A N 1
ATOM 605 C CA . ARG A 1 84 ? -10.898 4.702 -8.706 1.00 95.88 84 ARG A CA 1
ATOM 606 C C . ARG A 1 84 ? -11.405 3.382 -8.140 1.00 95.88 84 ARG A C 1
ATOM 608 O O . ARG A 1 84 ? -12.322 3.382 -7.320 1.00 95.88 84 ARG A O 1
ATOM 615 N N . GLU A 1 85 ? -10.813 2.285 -8.586 1.00 96.75 85 GLU A N 1
ATOM 616 C CA . GLU A 1 85 ? -11.194 0.929 -8.227 1.00 96.75 85 GLU A CA 1
ATOM 617 C C . GLU A 1 85 ? -10.866 0.557 -6.786 1.00 96.75 85 GLU A C 1
ATOM 619 O O . GLU A 1 85 ? -11.705 -0.086 -6.148 1.00 96.75 85 GLU A O 1
ATOM 624 N N . SER A 1 86 ? -9.711 0.990 -6.271 1.00 97.19 86 SER A N 1
ATOM 625 C CA . SER A 1 86 ? -9.245 0.698 -4.910 1.00 97.19 86 SER A CA 1
ATOM 626 C C . SER A 1 86 ? -10.120 1.349 -3.837 1.00 97.19 86 SER A C 1
ATOM 628 O O . SER A 1 86 ? -10.378 0.775 -2.780 1.00 97.19 86 SER A O 1
ATOM 630 N N . GLY A 1 87 ? -10.640 2.547 -4.121 1.00 96.00 87 GLY A N 1
ATOM 631 C CA . GLY A 1 87 ? -11.399 3.334 -3.153 1.00 96.00 87 GLY A CA 1
ATOM 632 C C . GLY A 1 87 ? -10.521 4.118 -2.170 1.00 96.00 87 GLY A C 1
ATOM 633 O O . GLY A 1 87 ? -11.001 4.458 -1.087 1.00 96.00 87 GLY A O 1
ATOM 634 N N . TYR A 1 88 ? -9.289 4.473 -2.563 1.00 96.38 88 TYR A N 1
ATOM 635 C CA . TYR A 1 88 ? -8.267 5.189 -1.766 1.00 96.38 88 TYR A CA 1
ATOM 636 C C . TYR A 1 88 ? -8.736 6.437 -0.983 1.00 96.38 88 TYR A C 1
ATOM 638 O O . TYR A 1 88 ? -8.044 6.925 -0.091 1.00 96.38 88 TYR A O 1
ATOM 646 N N . ARG A 1 89 ? -9.911 6.998 -1.297 1.00 97.31 89 ARG A N 1
ATOM 647 C CA . ARG A 1 89 ? -10.467 8.189 -0.629 1.00 97.31 89 ARG A CA 1
ATOM 648 C C . ARG A 1 89 ? -11.201 7.886 0.681 1.00 97.31 89 ARG A C 1
ATOM 650 O O . ARG A 1 89 ? -11.599 8.840 1.338 1.00 97.31 89 ARG A O 1
ATOM 657 N N . ILE A 1 90 ? -11.369 6.617 1.065 1.00 97.81 90 ILE A N 1
ATOM 658 C CA . ILE A 1 90 ? -12.136 6.204 2.257 1.00 97.81 90 ILE A CA 1
ATOM 659 C C . ILE A 1 90 ? -11.722 6.935 3.546 1.00 97.81 90 ILE A C 1
ATOM 661 O O . ILE A 1 90 ? -12.576 7.333 4.330 1.00 97.81 90 ILE A O 1
ATOM 665 N N . PHE A 1 91 ? -10.435 7.226 3.743 1.00 98.44 91 PHE A N 1
ATOM 666 C CA . PHE A 1 91 ? -9.954 7.911 4.953 1.00 98.44 91 PHE A CA 1
ATOM 667 C C . PHE A 1 91 ? -10.296 9.413 5.018 1.00 98.44 91 PHE A C 1
ATOM 669 O O . PHE A 1 91 ? -10.037 10.068 6.029 1.00 98.44 91 PHE A O 1
ATOM 676 N N . ARG A 1 92 ? -10.872 9.976 3.948 1.00 98.12 92 ARG A N 1
ATOM 677 C CA . ARG A 1 92 ? -11.330 11.375 3.893 1.00 98.12 92 ARG A CA 1
ATOM 678 C C . ARG A 1 92 ? -12.794 11.542 4.281 1.00 98.12 92 ARG A C 1
ATOM 680 O O . ARG A 1 92 ? -13.220 12.674 4.501 1.00 98.12 92 ARG A O 1
ATOM 687 N N . ASP A 1 93 ? -13.547 10.450 4.342 1.00 98.25 93 ASP A N 1
ATOM 688 C CA . ASP A 1 93 ? -14.908 10.469 4.865 1.00 98.25 93 ASP A CA 1
ATOM 689 C C . ASP A 1 93 ? -14.884 10.811 6.361 1.00 98.25 93 ASP A C 1
ATOM 691 O O . ASP A 1 93 ? -13.853 10.650 7.015 1.00 98.25 93 ASP A O 1
ATOM 695 N N . ASN A 1 94 ? -16.005 11.274 6.916 1.00 98.00 94 ASN A N 1
ATOM 696 C CA . ASN A 1 94 ? -16.144 11.412 8.369 1.00 98.00 94 ASN A CA 1
ATOM 697 C C . ASN A 1 94 ? -16.244 10.030 9.049 1.00 98.00 94 ASN A C 1
ATOM 699 O O . ASN A 1 94 ? -16.464 9.019 8.382 1.00 98.00 94 ASN A O 1
ATOM 703 N N . GLU A 1 95 ? -16.060 9.983 10.369 1.00 98.12 95 GLU A N 1
ATOM 704 C CA . GLU A 1 95 ? -16.025 8.721 11.120 1.00 98.12 95 GLU A CA 1
ATOM 705 C C . GLU A 1 95 ? -17.306 7.887 10.978 1.00 98.12 95 GLU A C 1
ATOM 707 O O . GLU A 1 95 ? -17.216 6.690 10.721 1.00 98.12 95 GLU A O 1
ATOM 712 N N . GLU A 1 96 ? -18.484 8.513 11.039 1.00 97.75 96 GLU A N 1
ATOM 713 C CA . GLU A 1 96 ? -19.779 7.835 10.873 1.00 97.75 96 GLU A CA 1
ATOM 714 C C . GLU A 1 96 ? -19.884 7.122 9.514 1.00 97.75 96 GLU A C 1
ATOM 716 O O . GLU A 1 96 ? -20.206 5.936 9.448 1.00 97.75 96 GLU A O 1
ATOM 721 N N . MET A 1 97 ? -19.529 7.812 8.428 1.00 97.56 97 MET A N 1
ATOM 722 C CA . MET A 1 97 ? -19.539 7.254 7.075 1.00 97.56 97 MET A CA 1
ATOM 723 C C . MET A 1 97 ? -18.500 6.137 6.908 1.00 97.56 97 MET A C 1
ATOM 725 O O . MET A 1 97 ? -18.770 5.134 6.248 1.00 97.56 97 MET A O 1
ATOM 729 N N . ARG A 1 98 ? -17.312 6.264 7.514 1.00 98.00 98 ARG A N 1
ATOM 730 C CA . ARG A 1 98 ? -16.307 5.185 7.498 1.00 98.00 98 ARG A CA 1
ATOM 731 C C . ARG A 1 98 ? -16.820 3.941 8.218 1.00 98.00 98 ARG A C 1
ATOM 733 O O . ARG A 1 98 ? -16.703 2.847 7.664 1.00 98.00 98 ARG A O 1
ATOM 740 N N . LEU A 1 99 ? -17.447 4.113 9.383 1.00 97.75 99 LEU A N 1
ATOM 741 C CA . LEU A 1 99 ? -18.056 3.025 10.149 1.00 97.75 99 LEU A CA 1
ATOM 742 C C . LEU A 1 99 ? -19.170 2.329 9.357 1.00 97.75 99 LEU A C 1
ATOM 744 O O . LEU A 1 99 ? -19.159 1.102 9.255 1.00 97.75 99 LEU A O 1
ATOM 748 N N . GLU A 1 100 ? -20.067 3.085 8.713 1.00 96.75 100 GLU A N 1
ATOM 749 C CA . G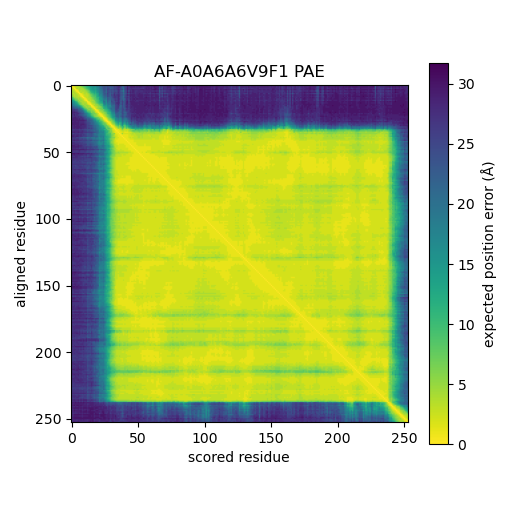LU A 1 100 ? -21.123 2.530 7.845 1.00 96.75 100 GLU A CA 1
ATOM 750 C C . GLU A 1 100 ? -20.537 1.727 6.665 1.00 96.75 100 GLU A C 1
ATOM 752 O O . GLU A 1 100 ? -21.124 0.751 6.191 1.00 96.75 100 GLU A O 1
ATOM 757 N N . ARG A 1 101 ? -19.335 2.103 6.212 1.00 97.31 101 ARG A N 1
ATOM 758 C CA . ARG A 1 101 ? -18.577 1.424 5.152 1.00 97.31 101 ARG A CA 1
ATOM 759 C C . ARG A 1 101 ? -17.685 0.288 5.658 1.00 97.31 101 ARG A C 1
ATOM 761 O O . ARG A 1 101 ? -16.982 -0.306 4.844 1.00 97.31 101 ARG A O 1
ATOM 768 N N . GLY A 1 102 ? -17.717 -0.048 6.949 1.00 97.19 102 GLY A N 1
ATOM 769 C CA . GLY A 1 102 ? -16.940 -1.146 7.539 1.00 97.19 102 GLY A CA 1
ATOM 770 C C . GLY A 1 102 ? -15.499 -0.793 7.927 1.00 97.19 102 GLY A C 1
ATOM 771 O O . GLY A 1 102 ? -14.700 -1.698 8.166 1.00 97.19 102 GLY A O 1
ATOM 772 N N . VAL A 1 103 ? -15.157 0.497 7.994 1.00 98.25 103 VAL A N 1
ATOM 773 C CA . VAL A 1 103 ? -13.845 1.002 8.428 1.00 98.25 103 VAL A CA 1
ATOM 774 C C . VAL A 1 103 ? -13.954 1.610 9.824 1.00 98.25 103 VAL A C 1
ATOM 776 O O . VAL A 1 103 ? -14.375 2.752 9.992 1.00 98.25 103 VAL A O 1
ATOM 779 N N . ASP A 1 104 ? -13.529 0.844 10.826 1.00 98.06 104 ASP A N 1
ATOM 780 C CA . ASP A 1 104 ? -13.500 1.251 12.235 1.00 98.06 104 ASP A CA 1
ATOM 781 C C . ASP A 1 104 ? -12.123 1.822 12.606 1.00 98.06 104 ASP A C 1
ATOM 783 O O . ASP A 1 104 ? -11.317 1.201 13.301 1.00 98.06 104 ASP A O 1
ATOM 787 N N . ILE A 1 105 ? -11.825 3.004 12.057 1.00 98.19 105 ILE A N 1
ATOM 788 C CA . ILE A 1 105 ? -10.625 3.783 12.385 1.00 98.19 105 ILE A CA 1
ATOM 789 C C . ILE A 1 105 ? -11.074 5.150 12.914 1.00 98.19 105 ILE A C 1
ATOM 791 O O . ILE A 1 105 ? -11.583 5.957 12.123 1.00 98.19 105 ILE A O 1
ATOM 795 N N . PRO A 1 106 ? -10.879 5.431 14.217 1.00 98.19 106 PRO A N 1
ATOM 796 C CA . PRO A 1 106 ? -11.274 6.702 14.816 1.00 98.19 106 PRO A CA 1
ATOM 797 C C . PRO A 1 106 ? -10.542 7.897 14.204 1.00 98.19 106 PRO A C 1
ATOM 799 O O . PRO A 1 106 ? -9.378 7.782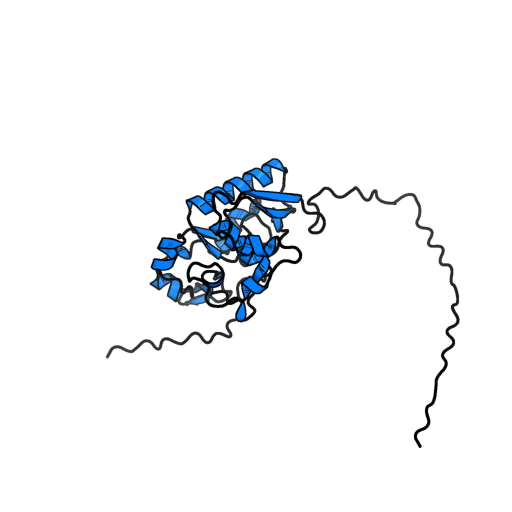 13.805 1.00 98.19 106 PRO A O 1
ATOM 802 N N . ASP A 1 107 ? -11.183 9.068 14.199 1.00 98.56 107 ASP A N 1
ATOM 803 C CA . ASP A 1 107 ? -10.564 10.310 13.717 1.00 98.56 107 ASP A CA 1
ATOM 804 C C . ASP A 1 107 ? -9.272 10.649 14.475 1.00 98.56 107 ASP A C 1
ATOM 806 O O . ASP A 1 107 ? -8.313 11.085 13.848 1.00 98.56 107 ASP A O 1
ATOM 810 N N . SER A 1 108 ? -9.173 10.333 15.772 1.00 98.38 108 SER A N 1
ATOM 811 C CA . SER A 1 108 ? -7.938 10.537 16.548 1.00 98.38 108 SER A CA 1
ATOM 812 C C . SER A 1 108 ? -6.736 9.758 16.004 1.00 98.38 108 SER A C 1
ATOM 814 O O . SER A 1 108 ? -5.612 10.245 16.068 1.00 98.38 108 SER A O 1
ATOM 816 N N . ILE A 1 109 ? -6.961 8.575 15.424 1.00 98.56 109 ILE A N 1
ATOM 817 C CA . ILE A 1 109 ? -5.904 7.792 14.775 1.00 98.56 109 ILE A CA 1
ATOM 818 C C . ILE A 1 109 ? -5.549 8.409 13.421 1.00 98.56 109 ILE A C 1
ATOM 820 O O . ILE A 1 109 ? -4.367 8.555 13.117 1.00 98.56 109 ILE A O 1
ATOM 824 N N . LEU A 1 110 ? -6.547 8.828 12.635 1.00 98.44 110 LEU A N 1
ATOM 825 C CA . LEU A 1 110 ? -6.320 9.477 11.338 1.00 98.44 110 LEU A CA 1
ATOM 826 C C . LEU A 1 110 ? -5.670 10.859 11.453 1.00 98.44 110 LEU A C 1
ATOM 828 O O . LEU A 1 110 ? -4.960 11.276 10.541 1.00 98.44 110 LEU A O 1
ATOM 832 N N . ASP A 1 111 ? -5.876 11.565 12.558 1.00 98.12 111 ASP A N 1
ATOM 833 C CA . ASP A 1 111 ? -5.203 12.833 12.830 1.00 98.12 111 ASP A CA 1
ATOM 834 C C . ASP A 1 111 ? -3.700 12.615 13.104 1.00 98.12 111 ASP A C 1
ATOM 836 O O . ASP A 1 111 ? -2.873 13.468 12.774 1.00 98.12 111 ASP A O 1
ATOM 840 N N . GLU A 1 112 ? -3.316 11.441 13.624 1.00 98.00 112 GLU A N 1
ATOM 841 C CA . GLU A 1 112 ? -1.915 11.041 13.801 1.00 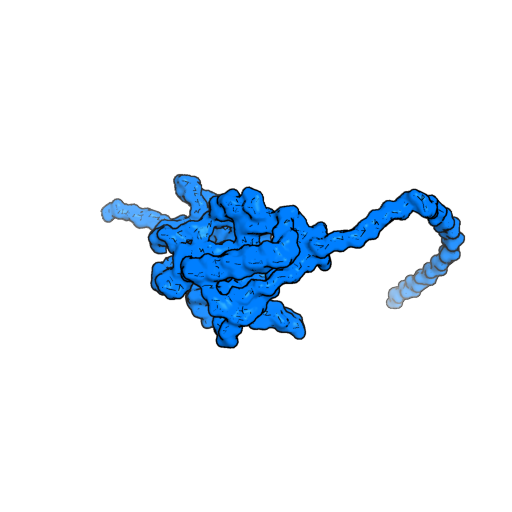98.00 112 GLU A CA 1
ATOM 842 C C . GLU A 1 112 ? -1.287 10.499 12.503 1.00 98.00 112 GLU A C 1
ATOM 844 O O . GLU A 1 112 ? -0.186 10.929 12.120 1.00 98.00 112 GLU A O 1
ATOM 849 N N . THR A 1 113 ? -1.973 9.563 11.830 1.00 97.81 113 THR A N 1
ATOM 850 C CA . THR A 1 113 ? -1.460 8.827 10.657 1.00 97.81 113 THR A CA 1
ATOM 851 C C . THR A 1 113 ? -1.660 9.561 9.340 1.00 97.81 113 THR A C 1
ATOM 853 O O . THR A 1 113 ? -0.908 9.332 8.401 1.00 97.81 113 THR A O 1
ATOM 856 N N . GLY A 1 114 ? -2.638 10.461 9.261 1.00 98.31 114 GLY A N 1
ATOM 857 C CA . GLY A 1 114 ? -3.059 11.152 8.048 1.00 98.31 114 GLY A CA 1
ATOM 858 C C . GLY A 1 114 ? -4.285 10.524 7.375 1.00 98.31 114 GLY A C 1
ATOM 859 O O . GLY A 1 114 ? -4.783 9.471 7.766 1.00 98.31 114 GLY A O 1
ATOM 860 N N . ARG A 1 115 ? -4.791 11.219 6.349 1.00 98.44 115 ARG A N 1
ATOM 861 C CA . ARG A 1 115 ? -6.024 10.882 5.607 1.00 98.44 115 ARG A CA 1
ATOM 862 C C . ARG A 1 115 ? -5.780 10.647 4.111 1.00 98.44 115 ARG A C 1
ATOM 864 O O . ARG A 1 115 ? -6.724 10.631 3.315 1.00 98.44 115 ARG A O 1
ATOM 871 N N . SER A 1 116 ? -4.518 10.529 3.698 1.00 98.12 116 SER A N 1
ATOM 872 C CA . SER A 1 116 ? -4.172 10.073 2.352 1.00 98.12 116 SER A CA 1
ATOM 873 C C . SER A 1 116 ? -4.254 8.553 2.325 1.00 98.12 116 SER A C 1
ATOM 875 O O . SER A 1 116 ? -3.716 7.911 3.216 1.00 98.12 116 SER A O 1
ATOM 877 N N . GLY A 1 117 ? -4.940 7.976 1.342 1.00 98.06 117 GLY A N 1
ATOM 878 C CA . GLY A 1 117 ? -4.893 6.532 1.131 1.00 98.06 117 GLY A CA 1
ATOM 879 C C . GLY A 1 117 ? -3.596 6.161 0.433 1.00 98.06 117 GLY A C 1
ATOM 880 O O . GLY A 1 117 ? -3.381 6.588 -0.699 1.00 98.06 117 GLY A O 1
ATOM 881 N N . GLU A 1 118 ? -2.746 5.408 1.119 1.00 98.31 118 GLU A N 1
ATOM 882 C CA . GLU A 1 118 ? -1.660 4.652 0.503 1.00 98.31 118 GLU A CA 1
ATOM 883 C C . GLU A 1 118 ? -2.219 3.401 -0.167 1.00 98.31 118 GLU A C 1
ATOM 885 O O . GLU A 1 118 ? -3.081 2.742 0.411 1.00 98.31 118 GLU A O 1
ATOM 890 N N . GLU A 1 119 ? -1.720 3.084 -1.356 1.00 98.38 119 GLU A N 1
ATOM 891 C CA . GLU A 1 119 ? -2.071 1.904 -2.143 1.00 98.38 119 GLU A CA 1
ATOM 892 C C . GLU A 1 119 ? -0.824 1.016 -2.190 1.00 98.38 119 GLU A C 1
ATOM 894 O O . GLU A 1 119 ? 0.078 1.254 -2.986 1.00 98.38 119 GLU A O 1
ATOM 899 N N . SER A 1 120 ? -0.748 0.012 -1.315 1.00 97.94 120 SER A N 1
ATOM 900 C CA . SER A 1 120 ? 0.497 -0.732 -1.049 1.00 97.94 120 SER A CA 1
ATOM 901 C C . SER A 1 120 ? 1.111 -1.499 -2.230 1.00 97.94 120 SER A C 1
ATOM 903 O O . SER A 1 120 ? 2.329 -1.726 -2.286 1.00 97.94 120 SER A O 1
ATOM 905 N N . ILE A 1 121 ? 0.284 -1.947 -3.175 1.00 98.00 121 ILE A N 1
ATOM 906 C CA . ILE A 1 121 ? 0.712 -2.575 -4.428 1.00 98.00 121 ILE A CA 1
ATOM 907 C C . ILE A 1 121 ? 1.004 -1.501 -5.476 1.00 98.00 121 ILE A C 1
ATOM 909 O O . ILE A 1 121 ? 1.994 -1.636 -6.196 1.00 98.00 121 ILE A O 1
ATOM 913 N N . MET A 1 122 ? 0.275 -0.385 -5.391 1.00 97.31 122 MET A N 1
ATOM 914 C CA . MET A 1 122 ? 0.391 0.874 -6.126 1.00 97.31 122 MET A CA 1
ATOM 915 C C . MET A 1 122 ? -0.440 0.870 -7.400 1.00 97.31 122 MET A C 1
ATOM 917 O O . MET A 1 122 ? -0.406 -0.060 -8.206 1.00 97.31 122 MET A O 1
ATOM 921 N N . ALA A 1 123 ? -1.151 1.975 -7.623 1.00 97.56 123 ALA A N 1
ATOM 922 C CA . ALA A 1 123 ? -2.037 2.109 -8.769 1.00 97.56 123 ALA A CA 1
ATOM 923 C C . ALA A 1 123 ? -1.323 2.035 -10.127 1.00 97.56 123 ALA A C 1
ATOM 925 O O . ALA A 1 123 ? -1.960 1.714 -11.116 1.00 97.56 123 ALA A O 1
ATOM 926 N N . ASN A 1 124 ? -0.024 2.313 -10.210 1.00 97.75 124 ASN A N 1
ATOM 927 C CA . ASN A 1 124 ? 0.755 2.187 -11.447 1.00 97.75 124 ASN A CA 1
ATOM 928 C C . ASN A 1 124 ? 1.237 0.751 -11.721 1.00 97.75 124 ASN A C 1
ATOM 930 O O . ASN A 1 124 ? 2.253 0.573 -12.391 1.00 97.75 124 ASN A O 1
ATOM 934 N N . THR A 1 125 ? 0.572 -0.260 -11.164 1.00 98.56 125 THR A N 1
ATOM 935 C CA . THR A 1 125 ? 0.926 -1.666 -11.360 1.00 98.56 125 THR A CA 1
ATOM 936 C C . THR A 1 125 ? -0.270 -2.478 -11.825 1.00 98.56 125 THR A C 1
ATOM 938 O O . THR A 1 125 ? -1.399 -2.200 -11.426 1.00 98.56 125 THR A O 1
ATOM 941 N N . ALA A 1 126 ? -0.018 -3.535 -12.597 1.00 98.19 126 ALA A N 1
ATOM 942 C CA . ALA A 1 126 ? -1.058 -4.445 -13.084 1.00 98.19 126 ALA A CA 1
ATOM 943 C C . ALA A 1 126 ? -1.739 -5.249 -11.956 1.00 98.19 126 ALA A C 1
ATOM 945 O O . ALA A 1 126 ? -2.771 -5.881 -12.166 1.00 98.19 126 ALA A O 1
ATOM 946 N N . GLN A 1 127 ? -1.135 -5.288 -10.763 1.00 97.88 127 GLN A N 1
ATOM 947 C CA . GLN A 1 127 ? -1.690 -5.936 -9.570 1.00 97.88 127 GLN A CA 1
ATOM 948 C C . GLN A 1 127 ? -2.462 -4.965 -8.658 1.00 97.88 127 GLN A C 1
ATOM 950 O O . GLN A 1 127 ? -3.031 -5.409 -7.656 1.00 97.88 127 GLN A O 1
ATOM 955 N N . GLY A 1 128 ? -2.452 -3.666 -8.972 1.00 96.62 128 GLY A N 1
ATOM 956 C CA . GLY A 1 128 ? -3.188 -2.638 -8.244 1.00 96.62 128 GLY A CA 1
ATOM 957 C C . GLY A 1 128 ? -4.699 -2.693 -8.496 1.00 96.62 128 GLY A C 1
ATOM 958 O O . GLY A 1 128 ? -5.232 -3.622 -9.100 1.00 96.62 128 GLY A O 1
ATOM 959 N N . GLY A 1 129 ? -5.414 -1.678 -8.011 1.00 96.44 129 GLY A N 1
ATOM 960 C CA . GLY A 1 129 ? -6.846 -1.523 -8.274 1.00 96.44 129 GLY A CA 1
ATOM 961 C C . GLY A 1 129 ? -7.737 -2.215 -7.248 1.00 96.44 129 GLY A C 1
ATOM 962 O O . GLY A 1 129 ? -7.646 -1.959 -6.049 1.00 96.44 129 GLY A O 1
ATOM 963 N N . GLU A 1 130 ? -8.661 -3.059 -7.703 1.00 93.75 130 GLU A N 1
ATOM 964 C CA . GLU A 1 130 ? -9.736 -3.600 -6.859 1.00 93.75 130 GLU A CA 1
ATOM 965 C C . GLU A 1 130 ? -9.280 -4.436 -5.647 1.00 93.75 130 GLU A C 1
ATOM 967 O O . GLU A 1 130 ? -10.007 -4.515 -4.652 1.00 93.75 130 GLU A O 1
ATOM 972 N N . GLY A 1 131 ? -8.110 -5.075 -5.732 1.00 95.12 131 GLY A N 1
ATOM 973 C CA . GLY A 1 131 ? -7.526 -5.901 -4.667 1.00 95.12 131 GLY A CA 1
ATOM 974 C C . GLY A 1 131 ? -6.535 -5.173 -3.759 1.00 95.12 131 GLY A C 1
ATOM 975 O O . GLY A 1 131 ? -5.836 -5.828 -2.986 1.00 95.12 131 GLY A O 1
ATOM 976 N N . GLU A 1 132 ? -6.427 -3.855 -3.889 1.00 97.69 132 GLU A N 1
ATOM 977 C CA . GLU A 1 132 ? -5.452 -3.042 -3.169 1.00 97.69 132 GLU A CA 1
ATOM 978 C C . GLU A 1 132 ? -5.693 -3.051 -1.652 1.00 97.69 132 GLU A C 1
ATOM 980 O O . GLU A 1 132 ? -6.834 -2.932 -1.191 1.00 97.69 132 GLU A O 1
ATOM 985 N N . ILE A 1 133 ? -4.609 -3.156 -0.875 1.00 98.56 133 ILE A N 1
ATOM 986 C CA . ILE A 1 133 ? -4.668 -2.908 0.569 1.00 98.56 133 ILE A CA 1
ATOM 987 C C . ILE A 1 133 ? -4.336 -1.442 0.803 1.00 98.56 133 ILE A C 1
ATOM 989 O O . ILE A 1 133 ? -3.285 -0.944 0.396 1.00 98.56 133 ILE A O 1
ATOM 993 N N . LEU A 1 134 ? -5.257 -0.758 1.465 1.00 98.75 134 LEU A N 1
ATOM 994 C CA . LEU A 1 134 ? -5.188 0.661 1.731 1.00 98.75 134 LEU A CA 1
ATOM 995 C C . LEU A 1 134 ? -4.759 0.932 3.166 1.00 98.75 134 LEU A C 1
ATOM 997 O O . LEU A 1 134 ? -5.237 0.282 4.100 1.00 98.75 134 LEU A O 1
ATOM 1001 N N . TYR A 1 135 ? -3.937 1.964 3.335 1.00 98.75 135 TYR A N 1
ATOM 1002 C CA . TYR A 1 135 ? -3.503 2.452 4.644 1.00 98.75 135 TYR A CA 1
ATOM 1003 C C . TYR A 1 135 ? -3.678 3.966 4.743 1.00 98.75 135 TYR A C 1
ATOM 1005 O O . TYR A 1 135 ? -3.435 4.673 3.763 1.00 98.75 135 TYR A O 1
ATOM 1013 N N . PRO A 1 136 ? -4.064 4.500 5.911 1.00 98.62 136 PRO A N 1
ATOM 1014 C CA . PRO A 1 136 ? -4.046 5.933 6.133 1.00 98.62 136 PRO A CA 1
ATOM 1015 C C . PRO A 1 136 ? -2.604 6.415 6.326 1.00 98.62 136 PRO A C 1
ATOM 1017 O O . PRO A 1 136 ? -1.891 5.953 7.218 1.00 98.62 136 PRO A O 1
ATOM 1020 N N . THR A 1 137 ? -2.182 7.367 5.503 1.00 98.38 137 THR A N 1
ATOM 1021 C CA . THR A 1 137 ? -0.860 7.997 5.557 1.00 98.38 137 THR A CA 1
ATOM 1022 C C . THR A 1 137 ? -0.965 9.515 5.439 1.00 98.38 137 THR A C 1
ATOM 1024 O O . THR A 1 137 ? -2.001 10.090 5.069 1.00 98.38 137 THR A O 1
ATOM 1027 N N . ARG A 1 138 ? 0.123 10.211 5.779 1.00 98.44 138 ARG A N 1
ATOM 1028 C CA . ARG A 1 138 ? 0.207 11.662 5.622 1.00 98.44 138 ARG A CA 1
ATOM 1029 C C . ARG A 1 138 ? 0.444 11.998 4.161 1.00 98.44 138 ARG A C 1
ATOM 1031 O O . ARG A 1 138 ? 1.314 11.420 3.518 1.00 98.44 138 ARG A O 1
ATOM 1038 N N . THR A 1 139 ? -0.303 12.973 3.650 1.00 97.75 139 THR A N 1
ATOM 1039 C CA . THR A 1 139 ? -0.247 13.373 2.238 1.00 97.75 139 THR A CA 1
ATOM 1040 C C . THR A 1 139 ? 1.169 13.722 1.786 1.00 97.75 139 THR A C 1
ATOM 1042 O O . THR A 1 139 ? 1.601 13.262 0.739 1.00 97.75 139 THR A O 1
ATOM 1045 N N . ASN A 1 140 ? 1.919 14.481 2.588 1.00 98.06 140 ASN A N 1
ATOM 1046 C CA . ASN A 1 140 ? 3.284 14.886 2.248 1.00 98.06 140 ASN A CA 1
ATOM 1047 C C . ASN A 1 140 ? 4.258 13.698 2.168 1.00 98.06 140 ASN A C 1
ATOM 1049 O O . ASN A 1 140 ? 5.113 13.689 1.286 1.00 98.06 140 ASN A O 1
ATOM 1053 N N . GLU A 1 141 ? 4.122 12.713 3.062 1.00 98.00 141 GLU A N 1
ATOM 1054 C CA . GLU A 1 141 ? 4.939 11.492 3.052 1.00 98.00 141 GLU A CA 1
ATOM 1055 C C . GLU A 1 141 ? 4.603 10.629 1.830 1.00 98.00 141 GLU A C 1
ATOM 1057 O O . GLU A 1 141 ? 5.500 10.237 1.087 1.00 98.00 141 GLU A O 1
ATOM 1062 N N . ASN A 1 142 ? 3.310 10.404 1.572 1.00 97.81 142 ASN A N 1
ATOM 1063 C CA . ASN A 1 142 ? 2.816 9.618 0.437 1.00 97.81 142 ASN A CA 1
ATOM 1064 C C . ASN A 1 142 ? 3.251 10.236 -0.907 1.00 97.81 142 ASN A C 1
ATOM 1066 O O . ASN A 1 142 ? 3.867 9.578 -1.744 1.00 97.81 142 ASN A O 1
ATOM 1070 N N . GLU A 1 143 ? 3.077 11.550 -1.073 1.00 98.00 143 GLU A N 1
ATOM 1071 C CA . GLU A 1 143 ? 3.569 12.263 -2.256 1.00 98.00 143 GLU A CA 1
ATOM 1072 C C . GLU A 1 143 ? 5.096 12.193 -2.403 1.00 98.00 143 GLU A C 1
ATOM 1074 O O . GLU A 1 143 ? 5.608 12.144 -3.523 1.00 98.00 143 GLU A O 1
ATOM 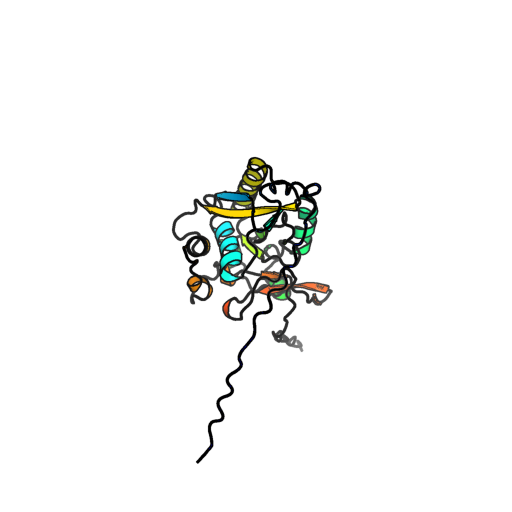1079 N N . GLN A 1 144 ? 5.843 12.222 -1.294 1.00 97.75 144 GLN A N 1
ATOM 1080 C CA . GLN A 1 144 ? 7.298 12.125 -1.338 1.00 97.75 144 GLN A CA 1
ATOM 1081 C C . GLN A 1 144 ? 7.757 10.741 -1.794 1.00 97.75 144 GLN A C 1
ATOM 1083 O O . GLN A 1 144 ? 8.585 10.674 -2.704 1.00 97.75 144 GLN A O 1
ATOM 1088 N N . ILE A 1 145 ? 7.200 9.666 -1.233 1.00 98.12 145 ILE A N 1
ATOM 1089 C CA . ILE A 1 145 ? 7.506 8.300 -1.676 1.00 98.12 145 ILE A CA 1
ATOM 1090 C C . ILE A 1 145 ? 7.091 8.097 -3.136 1.00 98.12 145 ILE A C 1
ATOM 1092 O O . ILE A 1 145 ? 7.891 7.590 -3.922 1.00 98.12 145 ILE A O 1
ATOM 1096 N N . GLY A 1 146 ? 5.919 8.597 -3.545 1.00 97.50 146 GLY A N 1
ATOM 1097 C CA . GLY A 1 146 ? 5.479 8.558 -4.943 1.00 97.50 146 GLY A CA 1
ATOM 1098 C C . GLY A 1 146 ? 6.457 9.244 -5.907 1.00 97.50 146 GLY A C 1
ATOM 1099 O O . GLY A 1 146 ? 6.755 8.707 -6.975 1.00 97.50 146 GLY A O 1
ATOM 1100 N N . ARG A 1 147 ? 7.031 10.396 -5.523 1.00 97.69 147 ARG A N 1
ATOM 1101 C CA . ARG A 1 147 ? 8.085 11.062 -6.314 1.00 97.69 147 ARG A CA 1
ATOM 1102 C C . ARG A 1 147 ? 9.372 10.239 -6.386 1.00 97.69 147 ARG A C 1
ATOM 1104 O O . ARG A 1 147 ? 9.970 10.176 -7.459 1.00 97.69 147 ARG A O 1
ATOM 1111 N N . MET A 1 148 ? 9.797 9.622 -5.282 1.00 97.25 148 MET A N 1
ATOM 1112 C CA . MET A 1 148 ? 11.010 8.790 -5.260 1.00 97.25 148 MET A CA 1
ATOM 1113 C C . MET A 1 148 ? 10.845 7.542 -6.128 1.00 97.25 148 MET A C 1
ATOM 1115 O O . MET A 1 148 ? 11.710 7.263 -6.959 1.00 97.25 148 MET A O 1
ATOM 1119 N N . LEU A 1 149 ? 9.704 6.857 -6.010 1.00 97.25 149 LEU A N 1
ATOM 1120 C CA . LEU A 1 149 ? 9.336 5.730 -6.864 1.00 97.25 149 LEU A CA 1
ATOM 1121 C C . LEU A 1 149 ? 9.380 6.129 -8.343 1.00 97.25 149 LEU A C 1
ATOM 1123 O O . LEU A 1 149 ? 10.069 5.485 -9.129 1.00 97.25 149 LEU A O 1
ATOM 1127 N N . GLN A 1 150 ? 8.706 7.220 -8.722 1.00 97.69 150 GLN A N 1
ATOM 1128 C CA . GLN A 1 150 ? 8.695 7.688 -10.111 1.00 97.69 150 GLN A CA 1
ATOM 1129 C C . GLN A 1 150 ? 10.104 8.023 -10.624 1.00 97.69 150 GLN A C 1
ATOM 1131 O O . GLN A 1 150 ? 10.424 7.753 -11.783 1.00 97.69 150 GLN A O 1
ATOM 1136 N N . GLY A 1 151 ? 10.952 8.597 -9.765 1.00 97.81 151 GLY A N 1
ATOM 1137 C CA . GLY A 1 151 ? 12.356 8.858 -10.071 1.00 97.81 151 GLY A CA 1
ATOM 1138 C C . GLY A 1 151 ? 13.127 7.581 -10.404 1.00 97.81 151 GLY A C 1
ATOM 1139 O O . GLY A 1 151 ? 13.844 7.556 -11.401 1.00 97.81 151 GLY A O 1
ATOM 1140 N N . GLN A 1 152 ? 12.930 6.513 -9.628 1.00 98.19 152 GLN A N 1
ATOM 1141 C CA . GLN A 1 152 ? 13.551 5.208 -9.875 1.00 98.19 152 GLN A CA 1
ATOM 1142 C C . GLN A 1 152 ? 13.027 4.538 -11.146 1.00 98.19 152 GLN A C 1
ATOM 1144 O O . GLN A 1 152 ? 13.823 4.084 -11.965 1.00 98.19 152 GLN A O 1
ATOM 1149 N N . LEU A 1 153 ? 11.706 4.525 -11.348 1.00 98.06 153 LEU A N 1
ATOM 1150 C CA . LEU A 1 153 ? 11.092 3.970 -12.559 1.00 98.06 153 LEU A CA 1
ATOM 1151 C C . LEU A 1 153 ? 11.648 4.653 -13.818 1.00 98.06 153 LEU A C 1
ATOM 1153 O O . LEU A 1 153 ? 12.034 3.984 -14.774 1.00 98.06 153 LEU A O 1
ATOM 1157 N N . SER A 1 154 ? 11.776 5.983 -13.780 1.00 98.00 154 SER A N 1
ATOM 1158 C CA . SER A 1 154 ? 12.387 6.773 -14.854 1.00 98.00 154 SER A CA 1
ATOM 1159 C C . SER A 1 154 ? 13.883 6.485 -15.027 1.00 98.00 154 SER A C 1
ATOM 1161 O O . SER A 1 154 ? 14.339 6.275 -16.151 1.00 98.00 154 SER A O 1
ATOM 1163 N N . HIS A 1 155 ? 14.647 6.433 -13.927 1.00 97.75 155 HIS A N 1
ATOM 1164 C CA . HIS A 1 155 ? 16.092 6.173 -13.942 1.00 97.75 155 HIS A CA 1
ATOM 1165 C C . HIS A 1 155 ? 16.438 4.818 -14.567 1.00 97.75 155 HIS A C 1
ATOM 1167 O O . HIS A 1 155 ? 17.395 4.718 -15.331 1.00 97.75 155 HIS A O 1
ATOM 1173 N N . HIS A 1 156 ? 15.639 3.795 -14.266 1.00 97.38 156 HIS A N 1
ATOM 1174 C CA . HIS A 1 156 ? 15.809 2.447 -14.800 1.00 97.38 156 HIS A CA 1
ATOM 1175 C C . HIS A 1 156 ? 15.103 2.222 -16.143 1.00 97.38 156 HIS A C 1
ATOM 1177 O O . HIS A 1 156 ? 15.160 1.113 -16.668 1.00 97.38 156 HIS A O 1
ATOM 1183 N N . HIS A 1 157 ? 14.468 3.256 -16.708 1.00 97.19 157 HIS A N 1
ATOM 1184 C CA . HIS A 1 157 ? 13.712 3.184 -17.959 1.00 97.19 157 HIS A CA 1
ATOM 1185 C C . HIS A 1 157 ? 12.648 2.075 -17.965 1.00 97.19 157 HIS A C 1
ATOM 1187 O O . HIS A 1 157 ? 12.453 1.416 -18.984 1.00 97.19 157 HIS A O 1
ATOM 1193 N N . ILE A 1 158 ? 11.971 1.874 -16.831 1.00 97.62 158 ILE A N 1
ATOM 1194 C CA . ILE A 1 158 ? 10.912 0.872 -16.702 1.00 97.62 158 ILE A CA 1
ATOM 1195 C C . ILE A 1 158 ? 9.692 1.334 -17.506 1.00 97.62 158 ILE A C 1
ATOM 1197 O O . ILE A 1 158 ? 9.183 2.440 -17.302 1.00 97.62 158 ILE A O 1
ATOM 1201 N N . THR A 1 159 ? 9.230 0.489 -18.422 1.00 97.62 159 THR A N 1
ATOM 1202 C CA . THR A 1 159 ? 8.062 0.713 -19.283 1.00 97.62 159 THR A CA 1
ATOM 1203 C C . THR A 1 159 ? 6.939 -0.274 -18.977 1.00 97.62 159 THR A C 1
ATOM 1205 O O . THR A 1 159 ? 7.141 -1.276 -18.285 1.00 97.62 159 THR A O 1
ATOM 1208 N N . ASP A 1 160 ? 5.724 0.049 -19.425 1.00 98.12 160 ASP A N 1
ATOM 1209 C CA . ASP A 1 160 ? 4.538 -0.766 -19.152 1.00 98.12 160 ASP A CA 1
ATOM 1210 C C . ASP A 1 160 ? 4.751 -2.220 -19.595 1.00 98.12 160 ASP A C 1
ATOM 1212 O O . ASP A 1 160 ? 5.329 -2.508 -20.647 1.00 98.12 160 ASP A O 1
ATOM 1216 N N . GLY A 1 161 ? 4.311 -3.151 -18.749 1.00 97.88 161 GLY A N 1
ATOM 1217 C CA . GLY A 1 161 ? 4.532 -4.584 -18.917 1.00 97.88 161 GLY A CA 1
ATOM 1218 C C . GLY A 1 161 ? 5.845 -5.107 -18.323 1.00 97.88 161 GLY A C 1
ATOM 1219 O O . GLY A 1 161 ? 5.979 -6.326 -18.179 1.00 97.88 161 GLY A O 1
ATOM 1220 N N . GLN A 1 162 ? 6.783 -4.249 -17.913 1.00 98.44 162 GLN A N 1
ATOM 1221 C CA . GLN A 1 162 ? 8.010 -4.700 -17.251 1.00 98.44 162 GLN A CA 1
ATOM 1222 C C . GLN A 1 162 ? 7.811 -4.939 -15.750 1.00 98.44 162 GLN A C 1
ATOM 1224 O O . GLN A 1 162 ? 7.083 -4.224 -15.062 1.00 98.44 162 GLN A O 1
ATOM 1229 N N . TRP A 1 163 ? 8.493 -5.953 -15.228 1.00 98.62 163 TRP A N 1
ATOM 1230 C CA . TRP A 1 163 ? 8.499 -6.327 -13.820 1.00 98.62 163 TRP A CA 1
ATOM 1231 C C . TRP A 1 163 ? 9.591 -5.594 -13.051 1.00 98.62 163 TRP A C 1
ATOM 1233 O O . TRP A 1 163 ? 10.749 -5.572 -13.475 1.00 98.62 163 TRP A O 1
ATOM 1243 N N . TYR A 1 164 ? 9.249 -5.073 -11.874 1.00 98.69 164 TYR A N 1
ATOM 1244 C CA . TYR A 1 164 ? 10.205 -4.462 -10.961 1.00 98.69 164 TYR A CA 1
ATOM 1245 C C . TYR A 1 164 ? 10.029 -4.932 -9.517 1.00 98.69 164 TYR A C 1
ATOM 1247 O O . TYR A 1 164 ? 8.928 -5.244 -9.061 1.00 98.69 164 TYR A O 1
ATOM 1255 N N . PHE A 1 165 ? 11.144 -4.995 -8.793 1.00 98.38 165 PHE A N 1
ATOM 1256 C CA . PHE A 1 165 ? 11.212 -5.383 -7.390 1.00 98.38 165 PHE A CA 1
ATOM 1257 C C . PHE A 1 165 ? 11.513 -4.156 -6.530 1.00 98.38 165 PHE A C 1
ATOM 1259 O O . PHE A 1 165 ? 12.545 -3.505 -6.700 1.00 98.38 165 PHE A O 1
ATOM 1266 N N . LYS A 1 166 ? 10.630 -3.864 -5.575 1.00 98.06 166 LYS A N 1
ATOM 1267 C CA . LYS A 1 166 ? 10.767 -2.754 -4.625 1.00 98.06 166 LYS A CA 1
ATOM 1268 C C . LYS A 1 166 ? 11.723 -3.141 -3.494 1.00 98.06 166 LYS A C 1
ATOM 1270 O O . LYS A 1 166 ? 11.437 -4.077 -2.744 1.00 98.06 166 LYS A O 1
ATOM 1275 N N . GLN A 1 167 ? 12.830 -2.416 -3.342 1.00 97.69 167 GLN A N 1
ATOM 1276 C CA . GLN A 1 167 ? 13.713 -2.497 -2.173 1.00 97.69 167 GLN A CA 1
ATOM 1277 C C . GLN A 1 167 ? 13.587 -1.225 -1.336 1.00 97.69 167 GLN A C 1
ATOM 1279 O O . GLN A 1 167 ? 13.823 -0.132 -1.834 1.00 97.69 167 GLN A O 1
ATOM 1284 N N . PHE A 1 168 ? 13.235 -1.352 -0.059 1.00 97.88 168 PHE A N 1
ATOM 1285 C CA . PHE A 1 168 ? 12.990 -0.210 0.827 1.00 97.88 168 PHE A CA 1
ATOM 1286 C C . PHE A 1 168 ? 14.248 0.114 1.633 1.00 97.88 168 PHE A C 1
ATOM 1288 O O . PHE A 1 168 ? 14.760 -0.743 2.351 1.00 97.88 168 PHE A O 1
ATOM 1295 N N . ARG A 1 169 ? 14.769 1.338 1.534 1.00 97.31 169 ARG A N 1
ATOM 1296 C CA . ARG A 1 169 ? 16.042 1.742 2.158 1.00 97.31 169 ARG A CA 1
ATOM 1297 C C . ARG A 1 169 ? 15.895 3.056 2.924 1.00 97.31 169 ARG A C 1
ATOM 1299 O O . ARG A 1 169 ? 14.887 3.741 2.813 1.00 97.31 169 ARG A O 1
ATOM 1306 N N . ASN A 1 170 ? 16.924 3.422 3.685 1.00 96.75 170 ASN A N 1
ATOM 1307 C CA . ASN A 1 170 ? 17.101 4.766 4.254 1.00 96.75 170 ASN A CA 1
ATOM 1308 C C . ASN A 1 170 ? 15.973 5.272 5.177 1.00 96.75 170 ASN A C 1
ATOM 1310 O O . ASN A 1 170 ? 15.708 6.469 5.226 1.00 96.75 170 ASN A O 1
ATOM 1314 N N . TYR A 1 171 ? 15.329 4.405 5.957 1.00 96.56 171 TYR A N 1
ATOM 1315 C CA . TYR A 1 171 ? 14.397 4.831 7.007 1.00 96.56 171 TYR A CA 1
ATOM 1316 C C . TYR A 1 171 ? 15.080 4.842 8.392 1.00 96.56 171 TYR A C 1
ATOM 1318 O O . TYR A 1 171 ? 15.961 4.019 8.658 1.00 96.56 171 TYR A O 1
ATOM 1326 N N . PRO A 1 172 ? 14.695 5.755 9.307 1.00 94.81 172 PRO A N 1
ATOM 1327 C CA . PRO A 1 172 ? 15.221 5.768 10.672 1.00 94.81 172 PRO A CA 1
ATOM 1328 C C . PRO A 1 172 ? 14.975 4.446 11.412 1.00 94.81 172 PRO A C 1
ATOM 1330 O O . PRO A 1 172 ? 13.897 3.855 11.296 1.00 94.81 172 PRO A O 1
ATOM 1333 N N . ALA A 1 173 ? 15.937 4.009 12.228 1.00 91.94 173 ALA A N 1
ATOM 1334 C CA . ALA A 1 173 ? 15.814 2.779 13.012 1.00 91.94 173 ALA A CA 1
ATOM 1335 C C . ALA A 1 173 ? 14.527 2.773 13.859 1.00 91.94 173 ALA A C 1
ATOM 1337 O O . ALA A 1 173 ? 14.233 3.733 14.575 1.00 91.94 173 ALA A O 1
ATOM 1338 N N . GLY A 1 174 ? 13.751 1.690 13.761 1.00 92.25 174 GLY A N 1
ATOM 1339 C CA . GLY A 1 174 ? 12.487 1.522 14.485 1.00 92.25 174 GLY A CA 1
ATOM 1340 C C . GLY A 1 174 ? 11.293 2.311 13.932 1.00 92.25 174 GLY A C 1
ATOM 1341 O O . GLY A 1 174 ? 10.187 2.136 14.441 1.00 92.25 174 GLY A O 1
ATOM 1342 N N . SER A 1 175 ? 11.473 3.143 12.899 1.00 96.25 175 SER A N 1
ATOM 1343 C CA . SER A 1 175 ? 10.360 3.859 12.251 1.00 96.25 175 SER A CA 1
ATOM 1344 C C . SER A 1 175 ? 9.588 2.998 11.246 1.00 96.25 175 SER A C 1
ATOM 1346 O O . SER A 1 175 ? 8.403 3.240 11.032 1.00 96.25 175 SER A O 1
ATOM 1348 N N . ALA A 1 176 ? 10.232 1.968 10.683 1.00 97.75 176 ALA A N 1
ATOM 1349 C CA . ALA A 1 176 ? 9.628 1.030 9.741 1.00 97.75 176 ALA A CA 1
ATOM 1350 C C . ALA A 1 176 ? 9.930 -0.441 10.113 1.00 97.75 176 ALA A C 1
ATOM 1352 O O . ALA A 1 176 ? 10.650 -1.135 9.391 1.00 97.75 176 ALA A O 1
ATOM 1353 N N . PRO A 1 177 ? 9.400 -0.943 11.247 1.00 97.88 177 PRO A N 1
ATOM 1354 C CA . PRO A 1 177 ? 9.719 -2.280 11.753 1.00 97.88 177 PRO A CA 1
ATOM 1355 C C . PRO A 1 177 ? 9.366 -3.425 10.792 1.00 97.88 177 PRO A C 1
ATOM 1357 O O . PRO A 1 177 ? 10.016 -4.468 10.838 1.00 97.88 177 PRO A O 1
ATOM 1360 N N . TYR A 1 178 ? 8.366 -3.264 9.918 1.00 98.69 178 TYR A N 1
ATOM 1361 C CA . TYR A 1 178 ? 8.048 -4.281 8.912 1.00 98.69 178 TYR A CA 1
ATOM 1362 C C . TYR A 1 178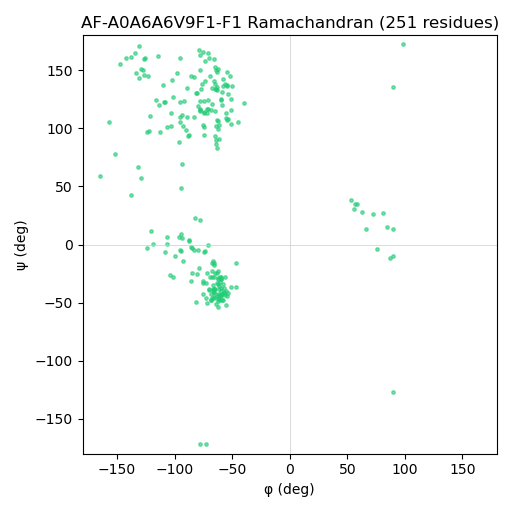 ? 9.056 -4.285 7.768 1.00 98.69 178 TYR A C 1
ATOM 1364 O O . TYR A 1 178 ? 9.347 -5.351 7.236 1.00 98.69 178 TYR A O 1
ATOM 1372 N N . CYS A 1 179 ? 9.635 -3.133 7.417 1.00 98.56 179 CYS A N 1
ATOM 1373 C CA . CYS A 1 179 ? 10.733 -3.089 6.452 1.00 98.56 179 CYS A CA 1
ATOM 1374 C C . CYS A 1 179 ? 12.010 -3.701 7.027 1.00 98.56 179 CYS A C 1
ATOM 1376 O O . CYS A 1 179 ? 12.695 -4.435 6.316 1.00 98.56 179 CYS A O 1
ATOM 1378 N N . ASP A 1 180 ? 12.293 -3.465 8.314 1.00 97.75 180 ASP A N 1
ATOM 1379 C CA . ASP A 1 180 ? 13.406 -4.123 9.007 1.00 97.75 180 ASP A CA 1
ATOM 1380 C C . ASP A 1 180 ? 13.243 -5.640 8.982 1.00 97.75 180 ASP A C 1
ATOM 1382 O O . ASP A 1 180 ? 14.170 -6.358 8.623 1.00 97.75 180 ASP A O 1
ATOM 1386 N N . ALA A 1 181 ? 12.049 -6.131 9.317 1.00 98.19 181 ALA A N 1
ATOM 1387 C CA . ALA A 1 181 ? 11.740 -7.553 9.304 1.00 98.19 181 ALA A CA 1
ATOM 1388 C C . ALA A 1 181 ? 11.771 -8.165 7.893 1.00 98.19 181 ALA A C 1
ATOM 1390 O O . ALA A 1 181 ? 12.308 -9.259 7.721 1.00 98.19 181 ALA A O 1
ATOM 1391 N N . LEU A 1 182 ? 11.250 -7.457 6.884 1.00 98.25 182 LEU A N 1
ATOM 1392 C CA . LEU A 1 182 ? 11.236 -7.900 5.485 1.00 98.25 182 LEU A CA 1
ATOM 1393 C C . LEU A 1 182 ? 12.646 -8.061 4.905 1.00 98.25 182 LEU A C 1
ATOM 1395 O O . LEU A 1 182 ? 12.867 -8.944 4.081 1.00 98.25 182 LEU A O 1
ATOM 1399 N N . GLN A 1 183 ? 13.597 -7.229 5.331 1.00 95.50 183 GLN A N 1
ATOM 1400 C CA . GLN A 1 183 ? 14.972 -7.247 4.822 1.00 95.50 183 GLN A CA 1
ATOM 1401 C C . GLN A 1 183 ? 15.904 -8.240 5.532 1.00 95.50 183 GLN A C 1
ATOM 1403 O O . GLN A 1 183 ? 17.070 -8.357 5.149 1.00 95.50 183 GLN A O 1
ATOM 1408 N N . GLN A 1 184 ? 15.428 -8.960 6.551 1.00 97.00 184 GLN A N 1
ATOM 1409 C CA . GLN A 1 184 ? 16.210 -10.022 7.186 1.00 97.00 184 GLN A CA 1
ATOM 1410 C C . GLN A 1 184 ? 16.375 -11.241 6.266 1.00 97.00 184 GLN A C 1
ATOM 1412 O O . GLN A 1 184 ? 15.618 -11.454 5.319 1.00 97.00 184 GLN A O 1
ATOM 1417 N N . ALA A 1 185 ? 17.376 -12.070 6.569 1.00 95.56 185 ALA A N 1
ATOM 1418 C CA . ALA A 1 185 ? 17.653 -13.316 5.863 1.00 95.56 185 ALA A CA 1
ATOM 1419 C C . ALA A 1 185 ? 17.631 -14.504 6.849 1.00 95.56 185 ALA A C 1
ATOM 1421 O O . ALA A 1 185 ? 18.644 -14.753 7.509 1.00 95.56 185 ALA A O 1
ATOM 1422 N N . PRO A 1 186 ? 16.515 -15.255 6.955 1.00 96.31 186 PRO A N 1
ATOM 1423 C CA . PRO A 1 186 ? 15.229 -15.065 6.263 1.00 96.31 186 PRO A CA 1
ATOM 1424 C C . PRO A 1 186 ? 14.398 -13.895 6.837 1.00 96.31 186 PRO A C 1
ATOM 1426 O O . PRO A 1 186 ? 14.689 -13.454 7.949 1.00 96.31 186 PRO A O 1
ATOM 1429 N N . PRO A 1 187 ? 13.352 -13.419 6.127 1.00 98.00 187 PRO A N 1
ATOM 1430 C CA . PRO A 1 187 ? 12.435 -12.412 6.656 1.00 98.00 187 PRO A CA 1
ATOM 1431 C C . PRO A 1 187 ? 11.795 -12.836 7.985 1.00 98.00 187 PRO A C 1
ATOM 1433 O O . PRO A 1 187 ? 11.374 -13.986 8.153 1.00 98.00 187 PRO A O 1
ATOM 1436 N N . ASP A 1 188 ? 11.692 -11.901 8.929 1.00 98.25 188 ASP A N 1
ATOM 1437 C CA . ASP A 1 188 ? 11.138 -12.167 10.260 1.00 98.25 188 ASP A CA 1
ATOM 1438 C C . ASP A 1 188 ? 9.616 -11.977 10.284 1.00 98.25 188 ASP A C 1
ATOM 1440 O O . ASP A 1 188 ? 9.099 -10.894 10.543 1.00 98.25 188 ASP A O 1
ATOM 1444 N N . HIS A 1 189 ? 8.864 -13.053 10.068 1.00 97.75 189 HIS A N 1
ATOM 1445 C CA . HIS A 1 189 ? 7.399 -13.004 10.131 1.00 97.75 189 HIS A CA 1
ATOM 1446 C C . HIS A 1 189 ? 6.828 -12.906 11.559 1.00 97.75 189 HIS A C 1
ATOM 1448 O O . HIS A 1 189 ? 5.619 -12.711 11.713 1.00 97.75 189 HIS A O 1
ATOM 1454 N N . SER A 1 190 ? 7.642 -13.010 12.620 1.00 97.06 190 SER A N 1
ATOM 1455 C CA . SER A 1 190 ? 7.132 -12.952 14.002 1.00 97.06 190 SER A CA 1
ATOM 1456 C C . SER A 1 190 ? 6.517 -11.589 14.348 1.00 97.06 190 SER A C 1
ATOM 1458 O O . SER A 1 190 ? 5.610 -11.497 15.185 1.00 97.06 190 SER A O 1
ATOM 1460 N N . VAL A 1 191 ? 6.935 -10.526 13.651 1.00 97.44 191 VAL A N 1
ATOM 1461 C CA . VAL A 1 191 ? 6.367 -9.179 13.807 1.00 97.44 191 VAL A CA 1
ATOM 1462 C C . VAL A 1 191 ? 4.901 -9.105 13.363 1.00 97.44 191 VAL A C 1
ATOM 1464 O O . VAL A 1 191 ? 4.134 -8.319 13.925 1.00 97.44 191 VAL A O 1
ATOM 1467 N N . CYS A 1 192 ? 4.481 -9.957 12.420 1.00 97.50 192 CYS A N 1
ATOM 1468 C CA . CYS A 1 192 ? 3.144 -9.935 11.826 1.00 97.50 192 CYS A CA 1
ATOM 1469 C C . CYS A 1 192 ? 2.046 -10.286 12.835 1.00 97.50 192 CYS A C 1
ATOM 1471 O O . CYS A 1 192 ? 1.009 -9.629 12.865 1.00 97.50 192 CYS A O 1
ATOM 1473 N N . THR A 1 193 ? 2.296 -11.237 13.736 1.00 94.25 193 THR A N 1
ATOM 1474 C CA . THR A 1 193 ? 1.316 -11.727 14.730 1.00 94.25 193 THR A CA 1
ATOM 1475 C C . THR A 1 193 ? 1.615 -11.247 16.154 1.00 94.25 193 THR A C 1
ATOM 1477 O O . THR A 1 193 ? 0.968 -11.654 17.122 1.00 94.25 193 THR A O 1
ATOM 1480 N N . ARG A 1 194 ? 2.612 -10.367 16.325 1.00 94.31 194 ARG A N 1
ATOM 1481 C CA . ARG A 1 194 ? 2.947 -9.795 17.635 1.00 94.31 194 ARG A CA 1
ATOM 1482 C C . ARG A 1 194 ? 1.745 -9.049 18.223 1.00 94.31 194 ARG A C 1
ATOM 1484 O O . ARG A 1 194 ? 1.144 -8.213 17.553 1.00 94.31 194 ARG A O 1
ATOM 1491 N N . ARG A 1 195 ? 1.411 -9.325 19.483 1.00 94.06 195 ARG A N 1
ATOM 1492 C CA . ARG A 1 195 ? 0.305 -8.663 20.198 1.00 94.06 195 ARG A CA 1
ATOM 1493 C C . ARG A 1 195 ? 0.698 -7.267 20.686 1.00 94.06 195 ARG A C 1
ATOM 1495 O O . ARG A 1 195 ? 1.879 -6.956 20.802 1.00 94.06 195 ARG A O 1
ATOM 1502 N N . GLY A 1 196 ? -0.304 -6.451 21.019 1.00 94.12 196 GLY A N 1
ATOM 1503 C CA . GLY A 1 196 ? -0.089 -5.135 21.634 1.00 94.12 196 GLY A CA 1
ATOM 1504 C C . GLY A 1 196 ? 0.475 -4.078 20.681 1.00 94.12 196 GLY A C 1
ATOM 1505 O O . GLY A 1 196 ? 1.159 -3.160 21.126 1.00 94.12 196 GLY A O 1
ATOM 1506 N N . LYS A 1 197 ? 0.220 -4.212 19.374 1.00 95.50 197 LYS A N 1
ATOM 1507 C CA . LYS A 1 197 ? 0.563 -3.179 18.391 1.00 95.50 197 LYS A CA 1
ATOM 1508 C C . LYS A 1 197 ? -0.228 -1.898 18.670 1.00 95.50 197 LYS A C 1
ATOM 1510 O O . LYS A 1 197 ? -1.342 -1.947 19.195 1.00 95.50 197 LYS A O 1
ATOM 1515 N N . LYS A 1 198 ? 0.358 -0.747 18.331 1.00 96.94 198 LYS A N 1
ATOM 1516 C CA . LYS A 1 198 ? -0.326 0.548 18.445 1.00 96.94 198 LYS A CA 1
ATOM 1517 C C . LYS A 1 198 ? -1.511 0.588 17.477 1.00 96.94 198 LYS A C 1
ATOM 1519 O O . LYS A 1 198 ? -1.462 -0.039 16.427 1.00 96.94 198 LYS A O 1
ATOM 1524 N N . LYS A 1 199 ? -2.542 1.376 17.785 1.00 97.62 199 LYS A N 1
ATOM 1525 C CA . LYS A 1 199 ? -3.677 1.582 16.864 1.00 97.62 199 LYS A CA 1
ATOM 1526 C C . LYS A 1 199 ? -3.293 2.312 15.570 1.00 97.62 199 LYS A C 1
ATOM 1528 O O . LYS A 1 199 ? -4.028 2.250 14.601 1.00 97.62 199 LYS A O 1
ATOM 1533 N N . THR A 1 200 ? -2.140 2.980 15.558 1.00 97.81 200 THR A N 1
ATOM 1534 C CA . THR A 1 200 ? -1.539 3.609 14.373 1.00 97.81 200 THR A CA 1
ATOM 1535 C C . THR A 1 200 ? -0.701 2.641 13.529 1.00 97.81 200 THR A C 1
ATOM 1537 O O . THR A 1 200 ? -0.154 3.038 12.506 1.00 97.81 200 THR A O 1
ATOM 1540 N N . ASP A 1 201 ? -0.553 1.384 13.956 1.00 98.44 201 ASP A N 1
ATOM 1541 C CA . ASP A 1 201 ? 0.212 0.372 13.231 1.00 98.44 201 ASP A CA 1
ATOM 1542 C C . ASP A 1 201 ? -0.550 -0.102 11.975 1.00 98.44 201 ASP A C 1
ATOM 1544 O O . ASP A 1 201 ? -1.764 -0.305 12.065 1.00 98.44 201 ASP A O 1
ATOM 1548 N N . PRO A 1 202 ? 0.133 -0.347 10.837 1.00 98.38 202 PRO A N 1
ATOM 1549 C CA . PRO A 1 202 ? -0.469 -0.920 9.631 1.00 98.38 202 PRO A CA 1
ATOM 1550 C C . PRO A 1 202 ? -1.359 -2.147 9.876 1.00 98.38 202 PRO A C 1
ATOM 1552 O O . PRO A 1 202 ? -2.407 -2.279 9.253 1.00 98.38 202 PRO A O 1
ATOM 1555 N N . ALA A 1 203 ? -1.008 -3.015 10.829 1.00 97.88 203 ALA A N 1
ATOM 1556 C CA . ALA A 1 203 ? -1.812 -4.192 11.160 1.00 97.88 203 ALA A CA 1
ATOM 1557 C C . ALA A 1 203 ? -3.179 -3.868 11.787 1.00 97.88 203 ALA A C 1
ATOM 1559 O O . ALA A 1 203 ? -4.014 -4.762 11.906 1.00 97.88 203 ALA A O 1
ATOM 1560 N N . TRP A 1 204 ? -3.390 -2.627 12.231 1.00 97.88 204 TRP A N 1
ATOM 1561 C CA . TRP A 1 204 ? -4.654 -2.151 12.789 1.00 97.88 204 TRP A CA 1
ATOM 1562 C C . TRP A 1 204 ? -5.461 -1.330 11.780 1.00 97.88 204 TRP A C 1
ATOM 1564 O O . TRP A 1 204 ? -6.682 -1.297 11.868 1.00 97.88 204 TRP A O 1
ATOM 1574 N N . THR A 1 205 ? -4.795 -0.669 10.830 1.00 98.50 205 THR A N 1
ATOM 1575 C CA . THR A 1 205 ? -5.416 0.307 9.920 1.00 98.50 205 THR A CA 1
ATOM 1576 C C . THR A 1 205 ? -5.566 -0.175 8.476 1.00 98.50 205 THR A C 1
ATOM 1578 O O . THR A 1 205 ? -6.192 0.518 7.676 1.00 98.50 205 THR A O 1
ATOM 1581 N N . ALA A 1 206 ? -5.020 -1.346 8.139 1.00 98.56 206 ALA A N 1
ATOM 1582 C CA . ALA A 1 206 ? -5.157 -1.970 6.828 1.00 98.56 206 ALA A CA 1
ATOM 1583 C C . ALA A 1 206 ? -6.623 -2.251 6.478 1.00 98.56 206 ALA A C 1
ATOM 1585 O O . ALA A 1 206 ? -7.319 -2.983 7.192 1.00 98.56 206 ALA A O 1
ATOM 1586 N N . VAL A 1 207 ? -7.070 -1.750 5.328 1.00 98.56 207 VAL A N 1
ATOM 1587 C CA . VAL A 1 207 ? -8.395 -2.064 4.780 1.00 98.56 207 VAL A CA 1
ATOM 1588 C C . VAL A 1 207 ? -8.298 -2.506 3.331 1.00 98.56 207 VAL A C 1
ATOM 1590 O O . VAL A 1 207 ? -7.423 -2.074 2.594 1.00 98.56 207 VAL A O 1
ATOM 1593 N N . ILE A 1 208 ? -9.229 -3.346 2.904 1.00 98.06 208 ILE A N 1
ATOM 1594 C CA . ILE A 1 208 ? -9.398 -3.741 1.504 1.00 98.06 208 ILE A CA 1
ATOM 1595 C C . ILE A 1 208 ? -10.845 -3.496 1.097 1.00 98.06 208 ILE A C 1
ATOM 1597 O O . ILE A 1 208 ? -11.766 -3.652 1.904 1.00 98.06 208 ILE A O 1
ATOM 1601 N N . LYS A 1 209 ? -11.074 -3.111 -0.156 1.00 97.31 209 LYS A N 1
ATOM 1602 C CA . LYS A 1 209 ? -12.428 -3.012 -0.708 1.00 97.31 209 LYS A CA 1
ATOM 1603 C C . LYS A 1 209 ? -13.137 -4.365 -0.617 1.00 97.31 209 LYS A C 1
ATOM 1605 O O . LYS A 1 209 ? -12.570 -5.407 -0.934 1.00 97.31 209 LYS A O 1
ATOM 1610 N N . SER A 1 210 ? -14.398 -4.356 -0.207 1.00 96.44 210 SER A N 1
ATOM 1611 C CA . SER A 1 210 ? -15.241 -5.548 -0.172 1.00 96.44 210 SER A CA 1
ATOM 1612 C C . SER A 1 210 ? -15.909 -5.788 -1.525 1.00 96.44 210 SER A C 1
ATOM 1614 O O . SER A 1 210 ? -16.302 -4.847 -2.219 1.00 96.44 210 SER A O 1
ATOM 1616 N N . ALA A 1 211 ? -16.083 -7.061 -1.885 1.00 95.50 211 ALA A N 1
ATOM 1617 C CA . ALA A 1 211 ? -16.934 -7.465 -3.004 1.00 95.50 211 ALA A CA 1
ATOM 1618 C C . ALA A 1 211 ? -18.419 -7.190 -2.708 1.00 95.50 211 ALA A C 1
ATOM 1620 O O . ALA A 1 211 ? -19.231 -7.060 -3.627 1.00 95.50 211 ALA A O 1
ATOM 1621 N N . LEU A 1 212 ? -18.781 -7.103 -1.424 1.00 93.38 212 LEU A N 1
ATOM 1622 C CA . LEU A 1 212 ? -20.137 -6.795 -0.997 1.00 93.38 212 LEU A CA 1
ATOM 1623 C C . LEU A 1 212 ? -20.443 -5.305 -1.111 1.00 93.38 212 LEU A C 1
ATOM 1625 O O . LEU A 1 212 ? -19.587 -4.435 -0.946 1.00 93.38 212 LEU A O 1
ATOM 1629 N N . ARG A 1 213 ? -21.722 -5.022 -1.348 1.00 93.81 213 ARG A N 1
ATOM 1630 C CA . ARG A 1 213 ? -22.276 -3.672 -1.379 1.00 93.81 213 ARG A CA 1
ATOM 1631 C C . ARG A 1 213 ? -23.168 -3.465 -0.167 1.00 93.81 213 ARG A C 1
ATOM 1633 O O . ARG A 1 213 ? -23.936 -4.352 0.197 1.00 93.81 213 ARG A O 1
ATOM 1640 N N . GLY A 1 214 ? -23.047 -2.293 0.444 1.00 91.69 214 GLY A N 1
ATOM 1641 C CA . GLY A 1 214 ? -23.890 -1.871 1.553 1.00 91.69 214 GLY A CA 1
ATOM 1642 C C . GLY A 1 214 ? -25.257 -1.398 1.077 1.00 91.69 214 GLY A C 1
ATOM 1643 O O . GLY A 1 214 ? -25.604 -1.483 -0.109 1.00 91.69 214 GLY A O 1
ATOM 1644 N N . ALA A 1 215 ? -26.024 -0.829 2.006 1.00 91.44 215 ALA A N 1
ATOM 1645 C CA . ALA A 1 215 ? -27.255 -0.130 1.670 1.00 91.44 215 ALA A CA 1
ATOM 1646 C C . ALA A 1 215 ? -27.000 0.926 0.577 1.00 91.44 215 ALA A C 1
ATOM 1648 O O . ALA A 1 215 ? -25.931 1.534 0.507 1.00 91.44 215 ALA A O 1
ATOM 1649 N N . ARG A 1 216 ? -27.982 1.121 -0.314 1.00 93.12 216 ARG A N 1
ATOM 1650 C CA . ARG A 1 216 ? -27.909 2.096 -1.422 1.00 93.12 216 ARG A CA 1
ATOM 1651 C C . ARG A 1 216 ? -26.690 1.903 -2.343 1.00 93.12 216 ARG A C 1
ATOM 1653 O O . ARG A 1 216 ? -26.209 2.864 -2.934 1.00 93.12 216 ARG A O 1
ATOM 1660 N N . ASN A 1 217 ? -26.216 0.662 -2.488 1.00 93.12 217 ASN A N 1
ATOM 1661 C CA . ASN A 1 217 ? -25.069 0.294 -3.327 1.00 93.12 217 ASN A CA 1
ATOM 1662 C C . ASN A 1 217 ? -23.733 0.928 -2.884 1.00 93.12 217 ASN A C 1
ATOM 1664 O O . ASN A 1 217 ? -22.829 1.146 -3.694 1.00 93.12 217 ASN A O 1
ATOM 1668 N N . MET A 1 218 ? -23.595 1.230 -1.592 1.00 94.25 218 MET A N 1
ATOM 1669 C CA . MET A 1 218 ? -22.370 1.806 -1.049 1.00 94.25 218 MET A CA 1
ATOM 1670 C C . MET A 1 218 ? -21.189 0.823 -1.134 1.00 94.25 218 MET A C 1
ATOM 1672 O O . MET A 1 218 ? -21.344 -0.380 -0.915 1.00 94.25 218 MET A O 1
ATOM 1676 N N . ILE A 1 219 ? -19.993 1.333 -1.457 1.00 95.56 219 ILE A N 1
ATOM 1677 C CA . ILE A 1 219 ? -18.744 0.560 -1.373 1.00 95.56 219 ILE A CA 1
ATOM 1678 C C . ILE A 1 219 ? -18.449 0.275 0.101 1.00 95.56 219 ILE A C 1
ATOM 1680 O O . ILE A 1 219 ? -18.248 1.219 0.869 1.00 95.56 219 ILE A O 1
ATOM 1684 N N . LEU A 1 220 ? -18.364 -1.007 0.450 1.00 97.25 220 LEU A N 1
ATOM 1685 C CA . LEU A 1 220 ? -17.899 -1.466 1.753 1.00 97.25 220 LEU A CA 1
ATOM 1686 C C . LEU A 1 220 ? -16.410 -1.807 1.708 1.00 97.25 220 LEU A C 1
ATOM 1688 O O . LEU A 1 220 ? -15.848 -2.082 0.646 1.00 97.25 220 LEU A O 1
ATOM 1692 N N . PHE A 1 221 ? -15.803 -1.846 2.882 1.00 97.75 221 PHE A N 1
ATOM 1693 C CA . PHE A 1 221 ? -14.443 -2.288 3.118 1.00 97.75 221 PHE A CA 1
ATOM 1694 C C . PHE A 1 221 ? -14.427 -3.360 4.197 1.00 97.75 221 PHE A C 1
ATOM 1696 O O . PHE A 1 221 ? -15.351 -3.506 4.997 1.00 97.75 221 PHE A O 1
ATOM 1703 N N . HIS A 1 222 ? -13.345 -4.118 4.193 1.00 97.50 222 HIS A N 1
ATOM 1704 C CA . HIS A 1 222 ? -13.009 -5.081 5.218 1.00 97.50 222 HIS A CA 1
ATOM 1705 C C . HIS A 1 222 ? -11.712 -4.639 5.892 1.00 97.50 222 HIS A C 1
ATOM 1707 O O . HIS A 1 222 ? -10.703 -4.429 5.219 1.00 97.50 222 HIS A O 1
ATOM 1713 N N . MET A 1 223 ? -11.753 -4.492 7.215 1.00 98.00 223 MET A N 1
ATOM 1714 C CA . MET A 1 223 ? -10.565 -4.294 8.048 1.00 98.00 223 MET A CA 1
ATOM 1715 C C . MET A 1 223 ? -9.779 -5.606 8.097 1.00 98.00 223 MET A C 1
ATOM 1717 O O . MET A 1 223 ? -10.287 -6.609 8.608 1.00 98.00 223 MET A O 1
ATOM 1721 N N . ILE A 1 224 ? -8.556 -5.595 7.574 1.00 97.50 224 ILE A N 1
ATOM 1722 C CA . ILE A 1 224 ? -7.699 -6.779 7.485 1.00 97.50 224 ILE A CA 1
ATOM 1723 C C . ILE A 1 224 ? -7.340 -7.287 8.886 1.00 97.50 224 ILE A C 1
ATOM 1725 O O . ILE A 1 224 ? -6.922 -6.532 9.761 1.00 97.50 224 ILE A O 1
ATOM 1729 N N . ASN A 1 225 ? -7.450 -8.598 9.083 1.00 95.81 225 ASN A N 1
ATOM 1730 C CA . ASN A 1 225 ? -7.069 -9.305 10.294 1.00 95.81 225 ASN A CA 1
ATOM 1731 C C . ASN A 1 225 ? -6.055 -10.415 9.972 1.00 95.81 225 ASN A C 1
ATOM 1733 O O . ASN A 1 225 ? -6.407 -11.542 9.615 1.00 95.81 225 ASN A O 1
ATOM 1737 N N . VAL A 1 226 ? -4.770 -10.101 10.149 1.00 94.56 226 VAL A N 1
ATOM 1738 C CA . VAL A 1 226 ? -3.655 -11.035 9.901 1.00 94.56 226 VAL A CA 1
ATOM 1739 C C . VAL A 1 226 ? -3.802 -12.332 10.697 1.00 94.56 226 VAL A C 1
ATOM 1741 O O . VAL A 1 226 ? -3.521 -13.408 10.156 1.00 94.56 226 VAL A O 1
ATOM 1744 N N . ASP A 1 227 ? -4.258 -12.232 11.951 1.00 92.69 227 ASP A N 1
ATOM 1745 C CA . ASP A 1 227 ? -4.416 -13.360 12.876 1.00 92.69 227 ASP A CA 1
ATOM 1746 C C . ASP A 1 227 ? -5.588 -14.272 12.474 1.00 92.69 227 ASP A C 1
ATOM 1748 O O . ASP A 1 227 ? -5.573 -15.464 12.777 1.00 92.69 227 ASP A O 1
ATOM 1752 N N . ALA A 1 228 ? -6.578 -13.740 11.747 1.00 93.88 228 ALA A N 1
ATOM 1753 C CA . ALA A 1 228 ? -7.641 -14.530 11.120 1.00 93.88 228 ALA A CA 1
ATOM 1754 C C . ALA A 1 228 ? -7.200 -15.205 9.808 1.00 93.88 228 ALA A C 1
ATOM 1756 O O . ALA A 1 228 ? -7.957 -15.991 9.238 1.00 93.88 228 ALA A O 1
ATOM 1757 N N . GLY A 1 229 ? -5.975 -14.937 9.346 1.00 94.38 229 GLY A N 1
ATOM 1758 C CA . GLY A 1 229 ? -5.440 -15.485 8.103 1.00 94.38 229 GLY A CA 1
ATOM 1759 C C . GLY A 1 229 ? -5.717 -14.627 6.871 1.00 94.38 229 GLY A C 1
ATOM 1760 O O . GLY A 1 229 ? -5.509 -15.111 5.761 1.00 94.38 229 GLY A O 1
ATOM 1761 N N . ASP A 1 230 ? -6.146 -13.373 7.034 1.00 96.50 230 ASP A N 1
ATOM 1762 C CA . ASP A 1 230 ? -6.389 -12.476 5.903 1.00 96.50 230 ASP A CA 1
ATOM 1763 C C . ASP A 1 230 ? -5.087 -12.204 5.144 1.00 96.50 230 ASP A C 1
ATOM 1765 O O . ASP A 1 230 ? -4.045 -11.920 5.744 1.00 96.50 230 ASP A O 1
ATOM 1769 N N . ARG A 1 231 ? -5.137 -12.306 3.817 1.00 96.56 231 ARG A N 1
ATOM 1770 C CA . ARG A 1 231 ? -4.007 -12.097 2.906 1.00 96.56 231 ARG A CA 1
ATOM 1771 C C . ARG A 1 231 ? -4.470 -11.306 1.692 1.00 96.56 231 ARG A C 1
ATOM 1773 O O . ARG A 1 231 ? -5.665 -11.251 1.398 1.00 96.56 231 ARG A O 1
ATOM 1780 N N . TRP A 1 232 ? -3.518 -10.724 0.980 1.00 97.12 232 TRP A N 1
ATOM 1781 C CA . TRP A 1 232 ? -3.764 -10.153 -0.330 1.00 97.12 232 TRP A CA 1
ATOM 1782 C C . TRP A 1 232 ? -4.203 -11.255 -1.301 1.00 97.12 232 TRP A C 1
ATOM 1784 O O . TRP A 1 232 ? -3.639 -12.350 -1.323 1.00 97.12 232 TRP A O 1
ATOM 1794 N N . THR A 1 233 ? -5.239 -10.972 -2.089 1.00 95.81 233 THR A N 1
ATOM 1795 C CA . THR A 1 233 ? -5.813 -11.934 -3.049 1.00 95.81 233 THR A CA 1
ATOM 1796 C C . THR A 1 233 ? -5.856 -11.404 -4.482 1.00 95.81 233 THR A C 1
ATOM 1798 O O . THR A 1 233 ? -6.300 -12.118 -5.382 1.00 95.81 233 THR A O 1
ATOM 1801 N N . GLY A 1 234 ? -5.444 -10.148 -4.697 1.00 96.00 234 GLY A N 1
ATOM 1802 C CA . GLY A 1 234 ? -5.593 -9.441 -5.972 1.00 96.00 234 GLY A CA 1
ATOM 1803 C C . GLY A 1 234 ? -7.043 -9.159 -6.368 1.00 96.00 234 GLY A C 1
ATOM 1804 O O . GLY A 1 234 ? -7.307 -8.838 -7.521 1.00 96.00 234 GLY A O 1
ATOM 1805 N N . LYS A 1 235 ? -7.999 -9.319 -5.444 1.00 96.50 235 LYS A N 1
ATOM 1806 C CA . LYS A 1 235 ? -9.435 -9.121 -5.673 1.00 96.50 235 LYS A CA 1
ATOM 1807 C C . LYS A 1 235 ? -10.095 -8.471 -4.455 1.00 96.50 235 LYS A C 1
ATOM 1809 O O . LYS A 1 235 ? -9.556 -8.592 -3.351 1.00 96.50 235 LYS A O 1
ATOM 1814 N N . PRO A 1 236 ? -11.283 -7.859 -4.618 1.00 96.44 236 PRO A N 1
ATOM 1815 C CA . PRO A 1 236 ? -12.080 -7.412 -3.487 1.00 96.44 236 PRO A CA 1
ATOM 1816 C C . PRO A 1 236 ? -12.358 -8.546 -2.501 1.00 96.44 236 PRO A C 1
ATOM 1818 O O . PRO A 1 236 ? -12.530 -9.710 -2.878 1.00 96.44 236 PRO A O 1
ATOM 1821 N N . TRP A 1 237 ? -12.468 -8.196 -1.226 1.00 96.06 237 TRP A N 1
ATOM 1822 C CA . TRP A 1 237 ? -12.727 -9.150 -0.159 1.00 96.06 237 TRP A CA 1
ATOM 1823 C C . TRP A 1 237 ? -14.106 -9.805 -0.303 1.00 96.06 237 TRP A C 1
ATOM 1825 O O . TRP A 1 237 ? -15.136 -9.143 -0.185 1.00 96.06 237 TRP A O 1
ATOM 1835 N N . ALA A 1 238 ? -14.131 -11.118 -0.544 1.00 89.31 238 ALA A N 1
ATOM 1836 C CA . ALA A 1 238 ? -15.359 -11.878 -0.798 1.00 89.31 238 ALA A CA 1
ATOM 1837 C C . ALA A 1 238 ? -15.895 -12.652 0.426 1.00 89.31 238 ALA A C 1
ATOM 1839 O O . ALA A 1 238 ? -17.008 -13.174 0.385 1.00 89.31 238 ALA A O 1
ATOM 1840 N N . ASN A 1 239 ? -15.131 -12.744 1.521 1.00 68.75 239 ASN A N 1
ATOM 1841 C CA . ASN A 1 239 ? -15.460 -13.617 2.651 1.00 68.75 239 ASN A CA 1
ATOM 1842 C C . ASN A 1 239 ? -16.198 -12.869 3.769 1.00 68.75 239 ASN A C 1
ATOM 1844 O O . ASN A 1 239 ? -15.600 -12.407 4.739 1.00 68.75 239 ASN A O 1
ATOM 1848 N N . SER A 1 240 ? -17.526 -12.809 3.689 1.00 50.44 240 SER A N 1
ATOM 1849 C CA . SER A 1 240 ? -18.378 -12.251 4.748 1.00 50.44 240 SER A CA 1
ATOM 1850 C C . SER A 1 240 ? -18.915 -13.307 5.714 1.00 50.44 240 SER A C 1
ATOM 1852 O O . SER A 1 240 ? -20.101 -13.319 6.036 1.00 50.44 240 SER A O 1
ATOM 1854 N N . LYS A 1 241 ? -18.062 -14.200 6.229 1.00 48.88 241 LYS A N 1
ATOM 1855 C CA . LYS A 1 241 ? -18.470 -14.983 7.412 1.00 48.88 241 LYS A CA 1
ATOM 1856 C C . LYS A 1 241 ? -18.543 -14.133 8.687 1.00 48.88 241 LYS A C 1
ATOM 1858 O O . LYS A 1 241 ? -18.890 -14.655 9.738 1.00 48.88 241 LYS A O 1
ATOM 1863 N N . ARG A 1 242 ? -18.240 -12.833 8.612 1.00 48.44 242 ARG A N 1
ATOM 1864 C CA . ARG A 1 242 ? -18.589 -11.892 9.672 1.00 48.44 242 ARG A CA 1
ATOM 1865 C C . ARG A 1 242 ? -20.088 -11.622 9.575 1.00 48.44 242 ARG A C 1
ATOM 1867 O O . ARG A 1 242 ? -20.528 -10.892 8.691 1.00 48.44 242 ARG A O 1
ATOM 1874 N N . GLU A 1 243 ? -20.851 -12.245 10.470 1.00 42.22 243 GLU A N 1
ATOM 1875 C CA . GLU A 1 243 ? -22.171 -11.758 10.859 1.00 42.22 243 GLU A CA 1
ATOM 1876 C C . GLU A 1 243 ? -21.987 -10.285 11.231 1.00 42.22 243 GLU A C 1
ATOM 1878 O O . GLU A 1 243 ? -21.378 -9.960 12.249 1.00 42.22 243 GLU A O 1
ATOM 1883 N N . VAL A 1 244 ? -22.398 -9.382 10.341 1.00 47.72 244 VAL A N 1
ATOM 1884 C CA . VAL A 1 244 ? -22.546 -7.974 10.698 1.00 47.72 244 VAL A CA 1
ATOM 1885 C C . VAL A 1 244 ? -23.552 -7.983 11.845 1.00 47.72 244 VAL A C 1
ATOM 1887 O O . VAL A 1 244 ? -24.653 -8.501 11.632 1.00 47.72 244 VAL A O 1
ATOM 1890 N N . PRO A 1 245 ? -23.213 -7.493 13.052 1.00 44.53 245 PRO A N 1
ATOM 1891 C CA . PRO A 1 245 ? -24.217 -7.302 14.080 1.00 44.53 245 PRO A CA 1
ATOM 1892 C C . PRO A 1 245 ? -25.278 -6.413 13.449 1.00 44.53 245 PRO A C 1
ATOM 1894 O O . PRO A 1 245 ? -24.992 -5.276 13.070 1.00 44.53 245 PRO A O 1
ATOM 1897 N N . ILE A 1 246 ? -26.472 -6.964 13.242 1.00 44.03 246 ILE A N 1
ATOM 1898 C CA . ILE A 1 246 ? -27.625 -6.163 12.873 1.00 44.03 246 ILE A CA 1
ATOM 1899 C C . ILE A 1 246 ? -27.784 -5.229 14.064 1.00 44.03 246 ILE A C 1
ATOM 1901 O O . ILE A 1 246 ? -28.194 -5.660 15.139 1.00 44.03 246 ILE A O 1
ATOM 1905 N N . ILE A 1 247 ? -27.365 -3.975 13.905 1.00 47.03 247 ILE A N 1
ATOM 1906 C CA . ILE A 1 247 ? -27.775 -2.917 14.812 1.00 47.03 247 ILE A CA 1
ATOM 1907 C C . ILE A 1 247 ? -29.275 -2.834 14.563 1.00 47.03 247 ILE A C 1
ATOM 1909 O O . ILE A 1 247 ? -29.718 -2.245 13.575 1.00 47.03 247 ILE A O 1
ATOM 1913 N N . GLU A 1 248 ? -30.048 -3.565 15.368 1.00 43.84 248 GLU A N 1
ATOM 1914 C CA . GLU A 1 248 ? -31.491 -3.427 15.396 1.00 43.84 248 GLU A CA 1
ATOM 1915 C C . GLU A 1 248 ? -31.736 -1.954 15.679 1.00 43.84 248 GLU A C 1
ATOM 1917 O O . GLU A 1 248 ? -31.393 -1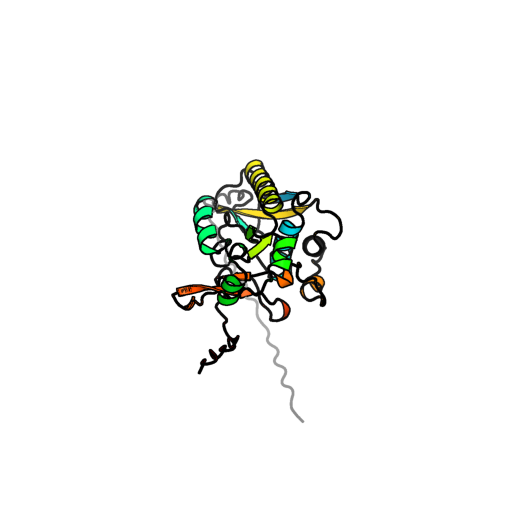.452 16.747 1.00 43.84 248 GLU A O 1
ATOM 1922 N N . ALA A 1 249 ? -32.217 -1.241 14.661 1.00 43.94 249 ALA A N 1
ATOM 1923 C CA . ALA A 1 249 ? -32.619 0.139 14.799 1.00 43.94 249 ALA A CA 1
ATOM 1924 C C . ALA A 1 249 ? -33.638 0.179 15.937 1.00 43.94 249 ALA A C 1
ATOM 1926 O O . ALA A 1 249 ? -34.758 -0.318 15.787 1.00 43.94 249 ALA A O 1
ATOM 1927 N N . GLU A 1 250 ? -33.209 0.708 17.082 1.00 50.25 250 GLU A N 1
ATOM 1928 C CA . GLU A 1 250 ? -34.060 0.976 18.226 1.00 50.25 250 GLU A CA 1
ATOM 1929 C C . GLU A 1 250 ? -35.216 1.825 17.701 1.00 50.25 250 GLU A C 1
ATOM 1931 O O . GLU A 1 250 ? -35.044 2.967 17.263 1.00 50.25 250 GLU A O 1
ATOM 1936 N N . LYS A 1 251 ? -36.397 1.209 17.626 1.00 41.56 251 LYS A N 1
ATOM 1937 C CA . LYS A 1 251 ? -37.626 1.913 17.299 1.00 41.56 251 LYS A CA 1
ATOM 1938 C C . LYS A 1 251 ? -37.844 2.919 18.417 1.00 41.56 251 LYS A C 1
ATOM 1940 O O . LYS A 1 251 ? -38.193 2.533 19.527 1.00 41.56 251 LYS A O 1
ATOM 1945 N N . ALA A 1 252 ? -37.622 4.188 18.106 1.00 46.03 252 ALA A N 1
ATOM 1946 C CA . ALA A 1 252 ? -38.139 5.281 18.901 1.00 46.03 252 ALA A CA 1
ATOM 1947 C C . ALA A 1 252 ? -39.677 5.206 18.869 1.00 46.03 252 ALA A C 1
ATOM 1949 O O . ALA A 1 252 ? -40.289 5.492 17.836 1.00 46.03 252 ALA A O 1
ATOM 1950 N N . GLU A 1 253 ? -40.267 4.780 19.985 1.00 51.00 253 GLU A N 1
ATOM 1951 C CA . GLU A 1 253 ? -41.617 5.159 20.424 1.00 51.00 253 GLU A CA 1
ATOM 1952 C C . GLU A 1 253 ? -41.501 6.143 21.591 1.00 51.00 253 GLU A C 1
ATOM 1954 O O . GLU A 1 253 ? -40.637 5.919 22.472 1.00 51.00 253 GLU A O 1
#

Solvent-accessible surface area (backbone atoms only — not comparable to full-atom values): 14421 Å² total; per-residue (Å²): 140,82,84,85,80,84,82,85,81,85,80,82,85,78,84,74,84,76,82,75,80,72,70,90,85,69,73,66,77,77,66,79,76,59,79,8,76,37,79,93,44,41,38,79,38,72,36,62,18,68,66,19,29,65,52,48,21,40,30,25,35,36,40,60,53,22,62,35,74,74,49,46,33,33,23,62,89,49,26,70,54,18,47,65,53,30,47,46,61,57,59,64,52,56,56,70,61,24,44,77,24,43,42,87,62,58,61,76,46,34,72,73,39,21,46,31,45,42,50,53,66,28,32,46,20,75,63,24,12,44,22,22,48,31,34,56,26,37,56,71,26,48,54,43,39,51,51,41,45,51,50,39,40,58,74,72,65,65,48,72,70,27,16,34,29,84,40,85,40,68,49,62,90,81,58,25,59,37,41,58,23,51,70,38,91,73,54,49,62,69,68,62,71,51,80,88,68,58,76,79,34,55,80,62,49,29,30,30,27,30,63,54,64,44,79,96,72,33,77,24,35,41,63,50,41,56,89,81,64,46,57,55,72,66,44,39,48,74,83,71,84,64,79,70,78,75,75,72,76,78,78,87,124

Secondary structure (DSSP, 8-state):
-----------------------TT-------PPTTSSTTSPEEEEEE-TT-HHHHHHHHHHHHHH---SSEEB-STTHHHHHHHHTTTGGGS-HHHHHHTT----HHHHHHH-SEEEESS-TTBTT-STTPEEEEE-HHHHHHHHHHHHHHHHHTT--TT-EEEEEEE-PPTTT-HHHHHHTSSS--GGGTT-SS--TTSHHHH-EEEEEEE-GGGPEEEEE--GGGT----SS-B----S-----------

Radius of gyration: 24.71 Å; Cα contacts (8 Å, |Δi|>4): 436; chains: 1; bounding box: 62×82×60 Å

Organism: NCBI:txid1340428

Nearest PDB structures (foldseek):
  2gtp-assembly2_B  TM=1.395E-01  e=4.186E+00  Homo sapiens

Sequence (253 aa):
MISSTSFLLLSTIVGHGFASAIPPSNVARLESRAPGDSMAEPIFIEIDCSGGPAVCNADCFTILCLAGPNPVQYDAEHAGEHRRESGYRIFRDNEEMRLERGVDIPDSILDETGRSGEESIMANTAQGGEGEILYPTRTNENEQIGRMLQGQLSHHHITDGQWYFKQFRNYPAGSAPYCDALQQAPPDHSVCTRRGKKKTDPAWTAVIKSALRGARNMILFHMINVDAGDRWTGKPWANSKREVPIIEAEKAE